Protein AF-A0A7V8NMV6-F1 (afdb_monomer)

pLDDT: mean 93.65, std 4.31, range [66.88, 98.62]

Organism: NCBI:txid2741543

Solvent-accessible surface area (backbone atoms only — not comparable to full-atom values): 14370 Å² total; per-residue (Å²): 106,69,68,56,48,71,74,44,43,92,76,47,91,60,74,45,55,37,59,29,54,36,32,35,38,33,38,27,62,42,39,71,40,52,68,37,41,50,45,46,42,33,73,70,63,62,38,84,51,83,50,73,63,64,54,47,50,56,21,51,56,37,53,53,48,53,52,49,51,28,59,77,69,71,31,56,71,46,72,66,62,87,92,59,61,64,67,71,71,47,42,68,46,51,54,52,31,61,76,68,72,52,66,45,70,51,38,34,38,37,40,84,40,81,41,71,30,69,46,76,39,77,64,95,60,94,55,98,53,86,52,58,58,48,57,42,84,42,75,46,76,46,52,28,40,36,38,34,30,36,41,90,74,54,20,60,34,36,42,35,35,38,49,45,61,43,41,47,30,38,37,43,42,38,32,54,45,23,26,54,42,44,32,57,75,68,71,48,56,69,43,70,58,88,80,45,75,78,45,58,77,47,66,67,58,53,38,52,38,33,70,61,72,42,72,67,60,50,48,55,53,52,52,49,49,43,66,73,71,44,78,85,73,54,74,68,51,57,72,77,35,60,72,55,69,50,76,44,81,76,43,73,39,79,46,80,48,100

Nearest PDB structures (foldseek):
  2k0l-assembly1_A  TM=3.722E-01  e=2.440E+00  Klebsiella pneumoniae

Sequence (258 aa):
MELFTRLFGHLLAFVYHCFDRIVIHGYLTGLSRPEHVVHFFREVGGAPVITKEILSERTHRYQSWVEAFARNHRIPIAWAEKGIRKEDFVLRWQRRMVRKNDYGVYFIFKSMEVGSTFRIAVPKYPTRDPNYRIIAKTRSRFTHYYFYIHDQVLGPIVMRVGSFVPFQATYYLNGHSFIEHQLKAANVDFRKHDNAFLAVGDVAALQAAADKLSPEIIRKQLDYWTFVLGPKFSPKERKQVKLSRTYAISQVEYCFNF

Radius of gyration: 22.26 Å; Cα contacts (8 Å, |Δi|>4): 430; chains: 1; bounding box: 58×43×64 Å

Structure (mmCIF, N/CA/C/O backbone):
data_AF-A0A7V8NMV6-F1
#
_entry.id   AF-A0A7V8NMV6-F1
#
loop_
_atom_site.group_PDB
_atom_site.id
_atom_site.type_symbol
_atom_site.label_atom_id
_atom_site.label_alt_id
_atom_site.label_comp_id
_atom_site.label_asym_id
_atom_site.label_entity_id
_atom_site.label_seq_id
_atom_site.pdbx_PDB_ins_code
_atom_site.Cartn_x
_atom_site.Cartn_y
_atom_site.Cartn_z
_atom_site.occupancy
_atom_site.B_iso_or_equiv
_atom_site.auth_seq_id
_atom_site.auth_comp_id
_atom_site.auth_asym_id
_atom_site.auth_atom_id
_atom_site.pdbx_PDB_model_num
ATOM 1 N N . MET A 1 1 ? 22.747 21.437 -14.780 1.00 66.88 1 MET A N 1
ATOM 2 C CA . MET A 1 1 ? 22.542 20.403 -15.816 1.00 66.88 1 MET A CA 1
ATOM 3 C C . MET A 1 1 ? 23.218 20.770 -17.128 1.00 66.88 1 MET A C 1
ATOM 5 O O . MET A 1 1 ? 24.034 19.981 -17.573 1.00 66.88 1 MET A O 1
ATOM 9 N N . GLU A 1 2 ? 23.004 21.968 -17.683 1.00 77.00 2 GLU A N 1
ATOM 10 C CA . GLU A 1 2 ? 23.634 22.394 -18.952 1.00 77.00 2 GLU A CA 1
ATOM 11 C C . GLU A 1 2 ? 25.157 22.211 -19.004 1.00 77.00 2 GLU A C 1
ATOM 13 O O . GLU A 1 2 ? 25.676 21.696 -19.987 1.00 77.00 2 GLU A O 1
ATOM 18 N N . LEU A 1 3 ? 25.884 22.555 -17.933 1.00 82.44 3 LEU A N 1
ATOM 19 C CA . LEU A 1 3 ? 27.339 22.375 -17.885 1.00 82.44 3 LEU A CA 1
ATOM 20 C C . LEU A 1 3 ? 27.758 20.898 -17.970 1.00 82.44 3 LEU A C 1
ATOM 22 O O . LEU A 1 3 ? 28.723 20.582 -18.656 1.00 82.44 3 LEU A O 1
ATOM 26 N N . PHE A 1 4 ? 27.033 19.997 -17.303 1.00 82.38 4 PHE A N 1
ATOM 27 C CA . PHE A 1 4 ? 27.327 18.564 -17.328 1.00 82.38 4 PHE A CA 1
ATOM 28 C C . PHE A 1 4 ? 27.069 17.985 -18.722 1.00 82.38 4 PHE A C 1
ATOM 30 O O . PHE A 1 4 ? 27.948 17.343 -19.286 1.00 82.38 4 PHE A O 1
ATOM 37 N N . THR A 1 5 ? 25.914 18.293 -19.318 1.00 80.25 5 THR A N 1
ATOM 38 C CA . THR A 1 5 ? 25.586 17.881 -20.690 1.00 80.25 5 THR A CA 1
ATOM 39 C C . THR A 1 5 ? 26.568 18.469 -21.704 1.00 80.25 5 THR A C 1
ATOM 41 O O . THR A 1 5 ? 26.967 17.784 -22.636 1.00 80.25 5 THR A O 1
ATOM 44 N N . ARG A 1 6 ? 27.034 19.707 -21.504 1.00 84.00 6 ARG A N 1
ATOM 45 C CA . ARG A 1 6 ? 28.047 20.327 -22.367 1.00 84.00 6 ARG A CA 1
ATOM 46 C C . ARG A 1 6 ? 29.405 19.628 -22.276 1.00 84.00 6 ARG A C 1
ATOM 48 O O . ARG A 1 6 ? 30.069 19.474 -23.291 1.00 84.00 6 ARG A O 1
ATOM 55 N N . LEU A 1 7 ? 29.828 19.234 -21.075 1.00 87.88 7 LEU A N 1
ATOM 56 C CA . LEU A 1 7 ? 31.141 18.619 -20.850 1.00 87.88 7 LEU A CA 1
ATOM 57 C C . LEU A 1 7 ? 31.163 17.124 -21.194 1.00 87.88 7 LEU A C 1
ATOM 59 O O . LEU A 1 7 ? 32.140 16.640 -21.758 1.00 87.88 7 LEU A O 1
ATOM 63 N N . PHE A 1 8 ? 30.088 16.402 -20.884 1.00 86.50 8 PHE A N 1
ATOM 64 C CA . PHE A 1 8 ? 30.037 14.939 -20.953 1.00 86.50 8 PHE A CA 1
ATOM 65 C C . PHE A 1 8 ? 28.993 14.405 -21.934 1.00 86.50 8 PHE A C 1
ATOM 67 O O . PHE A 1 8 ? 28.837 13.196 -22.033 1.00 86.50 8 PHE A O 1
ATOM 74 N N . GLY A 1 9 ? 28.300 15.263 -22.691 1.00 83.50 9 GLY A N 1
ATOM 75 C CA . GLY A 1 9 ? 27.222 14.858 -23.602 1.00 83.50 9 GLY A CA 1
ATOM 76 C C . GLY A 1 9 ? 27.632 13.808 -24.633 1.00 83.50 9 GLY A C 1
ATOM 77 O O . GLY A 1 9 ? 26.840 12.937 -24.963 1.00 83.50 9 GLY A O 1
ATOM 78 N N . HIS A 1 10 ? 28.891 13.833 -25.073 1.00 85.00 10 HIS A N 1
ATOM 79 C CA . HIS A 1 10 ? 29.454 12.837 -25.988 1.00 85.00 10 HIS A CA 1
ATOM 80 C C . HIS A 1 10 ? 29.621 11.435 -25.364 1.00 85.00 10 HIS A C 1
ATOM 82 O O . HIS A 1 10 ? 29.831 10.474 -26.097 1.00 85.00 10 HIS A O 1
ATOM 88 N N . LEU A 1 11 ? 29.549 11.315 -24.033 1.00 86.44 11 LEU A N 1
ATOM 89 C CA . LEU A 1 11 ? 29.607 10.047 -23.294 1.00 86.44 11 LEU A CA 1
ATOM 90 C C . LEU A 1 11 ? 28.216 9.519 -22.912 1.00 86.44 11 LEU A C 1
ATOM 92 O O . LEU A 1 11 ? 28.116 8.399 -22.414 1.00 86.44 11 LEU A O 1
ATOM 96 N N . LEU A 1 12 ? 27.156 10.312 -23.108 1.00 85.00 12 LEU A N 1
ATOM 97 C CA . LEU A 1 12 ? 25.791 9.928 -22.752 1.00 85.00 12 LEU A CA 1
ATOM 98 C C . LEU A 1 12 ? 25.179 9.108 -23.885 1.00 85.00 12 LEU A C 1
ATOM 100 O O . LEU A 1 12 ? 25.100 9.571 -25.022 1.00 85.00 12 LEU A O 1
ATOM 104 N N . ALA A 1 13 ? 24.723 7.897 -23.573 1.00 86.19 13 ALA A N 1
ATOM 105 C CA . ALA A 1 13 ? 24.083 7.037 -24.566 1.00 86.19 13 ALA A CA 1
ATOM 106 C C . ALA A 1 13 ? 22.659 7.514 -24.894 1.00 86.19 13 ALA A C 1
ATOM 108 O O . ALA A 1 13 ? 22.249 7.503 -26.052 1.00 86.19 13 ALA A O 1
ATOM 109 N N . PHE A 1 14 ? 21.898 7.911 -23.872 1.00 90.62 14 PHE A N 1
ATOM 110 C CA . PHE A 1 14 ? 20.539 8.438 -23.977 1.00 90.62 14 PHE A CA 1
ATOM 111 C C . PHE A 1 14 ? 20.113 9.046 -22.639 1.00 90.62 14 PHE A C 1
ATOM 113 O O . PHE A 1 14 ? 20.733 8.804 -21.609 1.00 90.62 14 PHE A O 1
ATOM 120 N N . VAL A 1 15 ? 19.028 9.816 -22.653 1.00 90.56 15 VAL A N 1
ATOM 121 C CA . VAL A 1 15 ? 18.474 10.482 -21.471 1.00 90.56 15 VAL A CA 1
ATOM 122 C C . VAL A 1 15 ? 17.007 10.098 -21.328 1.00 90.56 15 VAL A C 1
ATOM 124 O O . VAL A 1 15 ? 16.298 10.002 -22.328 1.00 90.56 15 VAL A O 1
ATOM 127 N N . TYR A 1 16 ? 16.548 9.886 -20.097 1.00 93.88 16 TYR A N 1
ATOM 128 C CA . TYR A 1 16 ? 15.133 9.667 -19.787 1.00 93.88 16 TYR A CA 1
ATOM 129 C C . TYR A 1 16 ? 14.803 10.153 -18.378 1.00 93.88 16 TYR A C 1
ATOM 131 O O . TYR A 1 16 ? 15.677 10.276 -17.517 1.00 93.88 16 TYR A O 1
ATOM 139 N N . HIS A 1 17 ? 13.528 10.408 -18.111 1.00 94.25 17 HIS A N 1
ATOM 140 C CA . HIS A 1 17 ? 13.078 10.854 -16.799 1.00 94.25 17 HIS A CA 1
ATOM 141 C C . HIS A 1 17 ? 11.782 10.181 -16.363 1.00 94.25 17 HIS A C 1
ATOM 143 O O . HIS A 1 17 ? 10.927 9.846 -17.182 1.00 94.25 17 HIS A O 1
ATOM 149 N N . CYS A 1 18 ? 11.616 10.000 -15.055 1.00 95.25 18 CYS A N 1
ATOM 150 C CA . CYS A 1 18 ? 10.436 9.348 -14.499 1.00 95.25 18 CYS A CA 1
ATOM 151 C C . CYS A 1 18 ? 10.204 9.696 -13.028 1.00 95.25 18 CYS A C 1
ATOM 153 O O . CYS A 1 18 ? 11.127 10.059 -12.299 1.00 95.25 18 CYS A O 1
ATOM 155 N N . PHE A 1 19 ? 8.977 9.485 -12.555 1.00 94.88 19 PHE A N 1
ATOM 156 C CA . PHE A 1 19 ? 8.696 9.415 -11.122 1.00 94.88 19 PHE A CA 1
ATOM 157 C C . PHE A 1 19 ? 9.135 8.057 -10.576 1.00 94.88 19 PHE A C 1
ATOM 159 O O . PHE A 1 19 ? 8.541 7.050 -10.943 1.00 94.88 19 PHE A O 1
ATOM 166 N N . ASP A 1 20 ? 10.153 8.013 -9.713 1.00 93.31 20 ASP A N 1
ATOM 167 C CA . ASP A 1 20 ? 10.725 6.756 -9.222 1.00 93.31 20 ASP A CA 1
ATOM 168 C C . ASP A 1 20 ? 10.109 6.305 -7.895 1.00 93.31 20 ASP A C 1
ATOM 170 O O . ASP A 1 20 ? 9.213 5.463 -7.884 1.00 93.31 20 ASP A O 1
ATOM 174 N N . ARG A 1 21 ? 10.559 6.849 -6.761 1.00 94.56 21 ARG A N 1
ATOM 175 C CA . ARG A 1 21 ? 10.036 6.456 -5.447 1.00 94.56 21 ARG A CA 1
ATOM 176 C C . ARG A 1 21 ? 8.752 7.210 -5.151 1.00 94.56 21 ARG A C 1
ATOM 178 O O . ARG A 1 21 ? 8.785 8.398 -4.836 1.00 94.56 21 ARG A O 1
ATOM 185 N N . ILE A 1 22 ? 7.624 6.509 -5.215 1.00 97.50 22 ILE A N 1
ATOM 186 C CA . ILE A 1 22 ? 6.308 7.079 -4.918 1.00 97.50 22 ILE A CA 1
ATOM 187 C C . ILE A 1 22 ? 5.747 6.394 -3.674 1.00 97.50 22 ILE A C 1
ATOM 189 O O . ILE A 1 22 ? 5.531 5.180 -3.653 1.00 97.50 22 ILE A O 1
ATOM 193 N N . VAL A 1 23 ? 5.481 7.185 -2.634 1.00 98.25 23 VAL A N 1
ATOM 194 C CA . VAL A 1 23 ? 4.849 6.727 -1.393 1.00 98.25 23 VAL A CA 1
ATOM 195 C C . VAL A 1 23 ? 3.476 7.365 -1.271 1.00 98.25 23 VAL A C 1
ATOM 197 O O . VAL A 1 23 ? 3.344 8.588 -1.212 1.00 98.25 23 VAL A O 1
ATOM 200 N N . ILE A 1 24 ? 2.441 6.533 -1.195 1.00 98.38 24 ILE A N 1
ATOM 201 C CA . IL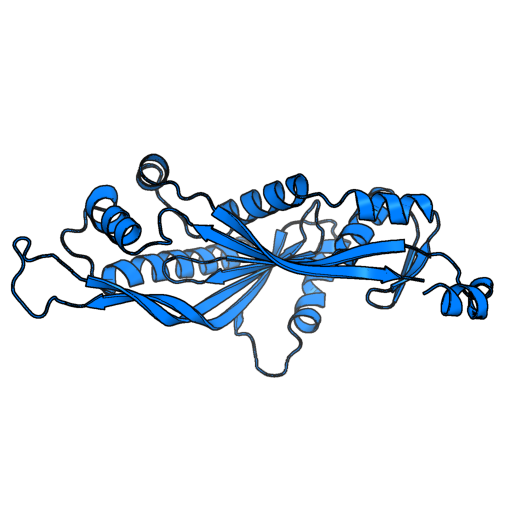E A 1 24 ? 1.045 6.975 -1.135 1.00 98.38 24 ILE A CA 1
ATOM 202 C C . ILE A 1 24 ? 0.416 6.464 0.153 1.00 98.38 24 ILE A C 1
ATOM 204 O O . ILE A 1 24 ? 0.519 5.285 0.479 1.00 98.38 24 ILE A O 1
ATOM 208 N N . HIS A 1 25 ? -0.280 7.324 0.886 1.00 97.75 25 HIS A N 1
ATOM 209 C CA . HIS A 1 25 ? -1.122 6.919 2.005 1.00 97.75 25 HIS A CA 1
ATOM 210 C C . HIS A 1 25 ? -2.564 6.724 1.559 1.00 97.75 25 HIS A C 1
ATOM 212 O O . HIS A 1 25 ? -3.106 7.537 0.818 1.00 97.75 25 HIS A O 1
ATOM 218 N N . GLY A 1 26 ? -3.201 5.664 2.052 1.00 96.88 26 GLY A N 1
ATOM 219 C CA . GLY A 1 26 ? -4.620 5.394 1.861 1.00 96.88 26 GLY A CA 1
ATOM 220 C C . GLY A 1 26 ? -5.367 5.415 3.190 1.00 96.88 26 GLY A C 1
ATOM 221 O O . GLY A 1 26 ? -5.091 4.602 4.079 1.00 96.88 26 GLY A O 1
ATOM 222 N N . TYR A 1 27 ? -6.366 6.284 3.311 1.00 95.25 27 TYR A N 1
ATOM 223 C CA . TYR A 1 27 ? -7.159 6.470 4.528 1.00 95.25 27 TYR A CA 1
ATOM 224 C C . TYR A 1 27 ? -8.602 6.018 4.323 1.00 95.25 27 TYR A C 1
ATOM 226 O O . TYR A 1 27 ? -9.259 6.466 3.387 1.00 95.25 27 TYR A O 1
ATOM 234 N N . LEU A 1 28 ? -9.122 5.173 5.219 1.00 94.12 28 LEU A N 1
ATOM 235 C CA . LEU A 1 28 ? -10.553 4.863 5.268 1.00 94.12 28 LEU A CA 1
ATOM 236 C C . LEU A 1 28 ? -11.288 6.059 5.874 1.00 94.12 28 LEU A C 1
ATOM 238 O O . LEU A 1 28 ? -11.282 6.246 7.093 1.00 94.12 28 LEU A O 1
ATOM 242 N N . THR A 1 29 ? -11.899 6.899 5.039 1.00 86.75 29 THR A N 1
ATOM 243 C CA . THR A 1 29 ? -12.517 8.163 5.481 1.00 86.75 29 THR A CA 1
ATOM 244 C C . THR A 1 29 ? -13.578 7.948 6.556 1.00 86.75 29 THR A C 1
ATOM 246 O O . THR A 1 29 ? -13.607 8.674 7.553 1.00 86.75 29 THR A O 1
ATOM 249 N N . GLY A 1 30 ? -14.379 6.889 6.410 1.00 90.06 30 GLY A N 1
ATOM 250 C CA . GLY A 1 30 ? -15.404 6.490 7.372 1.00 90.06 30 GLY A CA 1
ATOM 251 C C . GLY A 1 30 ? -14.878 5.975 8.715 1.00 90.06 30 GLY A C 1
ATOM 252 O O . GLY A 1 30 ? -15.677 5.694 9.591 1.00 90.06 30 GLY A O 1
ATOM 253 N N . LEU A 1 31 ? -13.560 5.854 8.902 1.00 92.81 31 LEU A N 1
ATOM 254 C CA . LEU A 1 31 ? -12.935 5.447 10.170 1.00 92.81 31 LEU A CA 1
ATOM 255 C C . LEU A 1 31 ? -11.819 6.403 10.621 1.00 92.81 31 LEU A C 1
ATOM 257 O O . LEU A 1 31 ? -11.171 6.172 11.634 1.00 92.81 31 LEU A O 1
ATOM 261 N N . SER A 1 32 ? -11.559 7.480 9.877 1.00 89.75 32 SER A N 1
ATOM 262 C CA . SER A 1 32 ? -10.385 8.340 10.099 1.00 89.75 32 SER A CA 1
ATOM 263 C C . SER A 1 32 ? -10.562 9.387 11.204 1.00 89.75 32 SER A C 1
ATOM 265 O O . SER A 1 32 ? -9.578 10.016 11.611 1.00 89.75 32 SER A O 1
ATOM 267 N N . ARG A 1 33 ? -11.792 9.611 11.677 1.00 92.12 33 ARG A N 1
ATOM 268 C CA . ARG A 1 33 ? -12.134 10.596 12.714 1.00 92.12 33 ARG A CA 1
ATOM 269 C C . ARG A 1 33 ? -12.793 9.908 13.914 1.00 92.12 33 ARG A C 1
ATOM 271 O O . ARG A 1 33 ? -13.527 8.945 13.685 1.00 92.12 33 ARG A O 1
ATOM 278 N N . PRO A 1 34 ? -12.556 10.372 15.155 1.00 93.81 34 PRO A N 1
ATOM 279 C CA . PRO A 1 34 ? -13.162 9.775 16.344 1.00 93.81 34 PRO A CA 1
ATOM 280 C C . PRO A 1 34 ? -14.683 9.640 16.252 1.00 93.81 34 PRO A C 1
ATOM 282 O O . PRO A 1 34 ? -15.220 8.588 16.573 1.00 93.81 34 PRO A O 1
ATOM 285 N N . GLU A 1 35 ? -15.370 10.655 15.734 1.00 92.62 35 GLU A N 1
ATOM 286 C CA . GLU A 1 35 ? -16.830 10.692 15.613 1.00 92.62 35 GLU A CA 1
ATOM 287 C C . GLU A 1 35 ? -17.328 9.627 14.630 1.00 92.62 35 GLU A C 1
ATOM 289 O O . GLU A 1 35 ? -18.313 8.940 14.888 1.00 92.62 35 GLU A O 1
ATOM 294 N N . HIS A 1 36 ? -16.599 9.422 13.528 1.00 93.38 36 HIS A N 1
ATOM 295 C CA . HIS A 1 36 ? -16.914 8.362 12.571 1.00 93.38 36 HIS A CA 1
ATOM 296 C C . HIS A 1 36 ? -16.693 6.969 13.169 1.00 93.38 36 HIS A C 1
ATOM 298 O O . HIS A 1 36 ? -17.464 6.055 12.894 1.00 93.38 36 HIS A O 1
ATOM 304 N N . VAL A 1 37 ? -15.669 6.803 14.011 1.00 93.50 37 VAL A N 1
ATOM 305 C CA . VAL A 1 37 ? -15.457 5.556 14.759 1.00 93.50 37 VAL A CA 1
ATOM 306 C C . VAL A 1 37 ? -16.612 5.322 15.730 1.00 93.50 37 VAL A C 1
ATOM 308 O O . VAL A 1 37 ? -17.117 4.202 15.791 1.00 93.50 37 VAL A O 1
ATOM 311 N N . VAL A 1 38 ? -17.076 6.366 16.430 1.00 93.56 38 VAL A N 1
ATOM 312 C CA . VAL A 1 38 ? -18.258 6.268 17.299 1.00 93.56 38 VAL A CA 1
ATOM 313 C C . VAL A 1 38 ? -19.470 5.779 16.513 1.00 93.56 38 VAL A C 1
ATOM 315 O O . VAL A 1 38 ? -20.069 4.766 16.874 1.00 93.56 38 VAL A O 1
ATOM 318 N N . HIS A 1 39 ? -19.777 6.449 15.404 1.00 93.44 39 HIS A N 1
ATOM 319 C CA . HIS A 1 39 ? -20.892 6.097 14.533 1.00 93.44 39 HIS A CA 1
ATOM 320 C C . HIS A 1 39 ? -20.779 4.665 13.980 1.00 93.44 39 HIS A C 1
ATOM 322 O O . HIS A 1 39 ? -21.733 3.893 14.046 1.00 93.44 39 HIS A O 1
ATOM 328 N N . PHE A 1 40 ? -19.600 4.268 13.492 1.00 94.44 40 PHE A N 1
ATOM 329 C CA . PHE A 1 40 ? -19.385 2.941 12.915 1.00 94.44 40 PHE A CA 1
ATOM 330 C C . PHE A 1 40 ? -19.618 1.813 13.929 1.00 94.44 40 PHE A C 1
ATOM 332 O O . PHE A 1 40 ? -20.248 0.810 13.604 1.00 94.44 40 PHE A O 1
ATOM 339 N N . PHE A 1 41 ? -19.122 1.942 15.159 1.00 93.88 41 PHE A N 1
ATOM 340 C CA . PHE A 1 41 ? -19.278 0.867 16.139 1.00 93.88 41 PHE A CA 1
ATOM 341 C C . PHE A 1 41 ? -20.648 0.875 16.824 1.00 93.88 41 PHE A C 1
ATOM 343 O O . PHE A 1 41 ? -21.205 -0.205 17.020 1.00 93.88 41 PHE A O 1
ATOM 350 N N . ARG A 1 42 ? -21.210 2.048 17.148 1.00 92.56 42 ARG A N 1
ATOM 351 C CA . ARG A 1 42 ? -22.510 2.134 17.831 1.00 92.56 42 ARG A CA 1
ATOM 352 C C . ARG A 1 42 ? -23.687 1.976 16.880 1.00 92.56 42 ARG A C 1
ATOM 354 O O . ARG A 1 42 ? -24.441 1.022 17.015 1.00 92.56 42 ARG A O 1
ATOM 361 N N . GLU A 1 43 ? -23.804 2.850 15.886 1.00 91.62 43 GLU A N 1
ATOM 362 C CA . GLU A 1 43 ? -24.987 2.904 15.013 1.00 91.62 43 GLU A CA 1
ATOM 363 C C . GLU A 1 43 ? -24.984 1.769 13.983 1.00 91.62 43 GLU A C 1
ATOM 365 O O . GLU A 1 43 ? -25.981 1.080 13.770 1.00 91.62 43 GLU A O 1
ATOM 370 N N . VAL A 1 44 ? -23.833 1.525 13.355 1.00 91.56 44 VAL A N 1
ATOM 371 C CA . VAL A 1 44 ? -23.727 0.527 12.278 1.00 91.56 44 VAL A CA 1
ATOM 372 C C . VAL A 1 44 ? -23.480 -0.870 12.846 1.00 91.56 44 VAL A C 1
ATOM 374 O O . VAL A 1 44 ? -24.132 -1.843 12.442 1.00 91.56 44 VAL A O 1
ATOM 377 N N . GLY A 1 45 ? -22.552 -0.963 13.801 1.00 89.69 45 GLY A N 1
ATOM 378 C CA . GLY A 1 45 ? -22.179 -2.193 14.496 1.00 89.69 45 GLY A CA 1
ATOM 379 C C . GLY A 1 45 ? -23.157 -2.638 15.586 1.00 89.69 45 GLY A C 1
ATOM 380 O O . GLY A 1 45 ? -23.154 -3.817 15.926 1.00 89.69 45 GLY A O 1
ATOM 381 N N . GLY A 1 46 ? -24.004 -1.740 16.102 1.00 90.81 46 GLY A N 1
ATOM 382 C CA . GLY A 1 46 ? -24.969 -2.040 17.165 1.00 90.81 46 GLY A CA 1
ATOM 383 C C . GLY A 1 46 ? -24.357 -2.156 18.564 1.00 90.81 46 GLY A C 1
ATOM 384 O O . GLY A 1 46 ? -25.013 -2.660 19.472 1.00 90.81 46 GLY A O 1
ATOM 385 N N . ALA A 1 47 ? -23.102 -1.738 18.762 1.00 91.50 47 ALA A N 1
ATOM 386 C CA . ALA A 1 47 ? -22.466 -1.829 20.069 1.00 91.50 47 ALA A CA 1
ATOM 387 C C . ALA A 1 47 ? -23.024 -0.754 21.023 1.00 91.50 47 ALA A C 1
ATOM 389 O O . ALA A 1 47 ? -22.929 0.438 20.718 1.00 91.50 47 ALA A O 1
ATOM 390 N N . PRO A 1 48 ? -23.534 -1.120 22.214 1.00 89.69 48 PRO A N 1
ATOM 391 C CA . PRO A 1 48 ? -24.086 -0.139 23.147 1.00 89.69 48 PRO A CA 1
ATOM 392 C C . PRO A 1 48 ? -23.012 0.821 23.676 1.00 89.69 48 PRO A C 1
ATOM 394 O O . PRO A 1 48 ? -23.282 2.009 23.857 1.00 89.69 48 PRO A O 1
ATOM 397 N N . VAL A 1 49 ? -21.786 0.321 23.863 1.00 93.06 49 VAL A N 1
ATOM 398 C CA . VAL A 1 49 ? -20.608 1.050 24.345 1.00 93.06 49 VAL A CA 1
ATOM 399 C C . VAL A 1 49 ? -19.385 0.655 23.523 1.00 93.06 49 VAL A C 1
ATOM 401 O O . VAL A 1 49 ? -19.235 -0.503 23.142 1.00 93.06 49 VAL A O 1
ATOM 404 N N . ILE A 1 50 ? -18.489 1.606 23.262 1.00 93.31 50 ILE A N 1
ATOM 405 C CA . ILE A 1 50 ? -17.224 1.322 22.579 1.00 93.31 50 ILE A CA 1
ATOM 406 C C . ILE A 1 50 ? -16.166 0.983 23.613 1.00 93.31 50 ILE A C 1
ATOM 408 O O . ILE A 1 50 ? -15.815 1.808 24.456 1.00 93.31 50 ILE A O 1
ATOM 412 N N . THR A 1 51 ? -15.636 -0.228 23.519 1.00 92.00 51 THR A N 1
ATOM 413 C CA . THR A 1 51 ? -14.590 -0.725 24.407 1.00 92.00 51 THR A CA 1
ATOM 414 C C . THR A 1 51 ? -13.346 -1.122 23.619 1.00 92.00 51 THR A C 1
ATOM 416 O O . THR A 1 51 ? -13.349 -1.196 22.384 1.00 92.00 51 THR A O 1
ATOM 419 N N . LYS A 1 52 ? -12.245 -1.360 24.336 1.00 89.06 52 LYS A N 1
ATOM 420 C CA . LYS A 1 52 ? -10.992 -1.808 23.724 1.00 89.06 52 LYS A CA 1
ATOM 421 C C . LYS A 1 52 ? -11.163 -3.181 23.070 1.00 89.06 52 LYS A C 1
ATOM 423 O O . LYS A 1 52 ? -10.540 -3.443 22.043 1.00 89.06 52 LYS A O 1
ATOM 428 N N . GLU A 1 53 ? -12.023 -4.021 23.630 1.00 90.69 53 GLU A N 1
ATOM 429 C CA . GLU A 1 53 ? -12.308 -5.380 23.174 1.00 90.69 53 GLU A CA 1
ATOM 430 C C . GLU A 1 53 ? -12.959 -5.349 21.790 1.00 90.69 53 GLU A C 1
ATOM 432 O O . GLU A 1 53 ? -12.505 -6.055 20.898 1.00 90.69 53 GLU A O 1
ATOM 437 N N . ILE A 1 54 ? -13.918 -4.444 21.561 1.00 90.69 54 ILE A N 1
ATOM 438 C CA . ILE A 1 54 ? -14.578 -4.274 20.255 1.00 90.69 54 ILE A CA 1
ATOM 439 C C . ILE A 1 54 ? -13.588 -3.821 19.170 1.00 90.69 54 ILE A C 1
ATOM 441 O O . ILE A 1 54 ? -13.617 -4.315 18.038 1.00 90.69 54 ILE A O 1
ATOM 445 N N . LEU A 1 55 ? -12.676 -2.896 19.494 1.00 90.69 55 LEU A N 1
ATOM 446 C CA . LEU A 1 55 ? -11.625 -2.497 18.548 1.00 90.69 55 LEU A CA 1
ATOM 447 C C . LEU A 1 55 ? -10.654 -3.657 18.278 1.00 90.69 55 LEU A C 1
ATOM 449 O O . LEU A 1 55 ? -10.279 -3.898 17.129 1.00 90.69 55 LEU A O 1
ATOM 453 N N . SER A 1 56 ? -10.286 -4.393 19.329 1.00 91.06 56 SER A N 1
ATOM 454 C CA . SER A 1 56 ? -9.388 -5.552 19.248 1.00 91.06 56 SER A CA 1
ATOM 455 C C . SER A 1 56 ? -10.001 -6.700 18.449 1.00 91.06 56 SER A C 1
ATOM 457 O O . SER A 1 56 ? -9.290 -7.361 17.699 1.00 91.06 56 SER A O 1
ATOM 459 N N . GLU A 1 57 ? -11.319 -6.898 18.515 1.00 93.38 57 GLU A N 1
ATOM 460 C CA . GLU A 1 57 ? -12.026 -7.897 17.711 1.00 93.38 57 GLU A CA 1
ATOM 461 C C . GLU A 1 57 ? -11.821 -7.638 16.213 1.00 93.38 57 GLU A C 1
ATOM 463 O O . GLU A 1 57 ? -11.491 -8.553 15.457 1.00 93.38 57 GLU A O 1
ATOM 468 N N . ARG A 1 58 ? -11.928 -6.377 15.767 1.00 93.06 58 ARG A N 1
ATOM 469 C CA . ARG A 1 58 ? -11.661 -6.017 14.363 1.00 93.06 58 ARG A CA 1
ATOM 470 C C . ARG A 1 58 ? -10.222 -6.309 13.963 1.00 93.06 58 ARG A C 1
ATOM 472 O O . ARG A 1 58 ? -9.985 -6.765 12.844 1.00 93.06 58 ARG A O 1
ATOM 479 N N . THR A 1 59 ?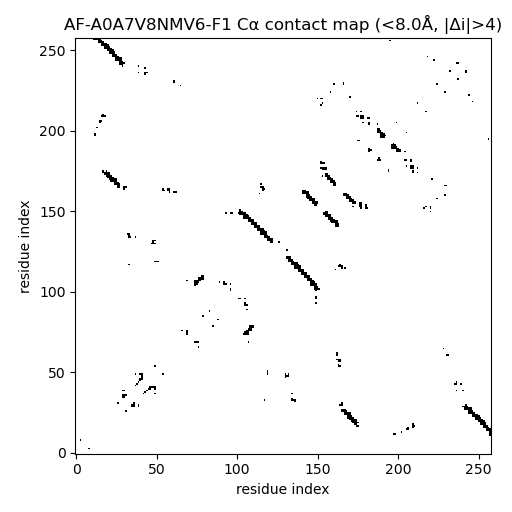 -9.278 -6.080 14.870 1.00 93.50 59 THR A N 1
ATOM 480 C CA . THR A 1 59 ? -7.877 -6.442 14.660 1.00 93.50 59 THR A CA 1
ATOM 481 C C . THR A 1 59 ? -7.699 -7.940 14.515 1.00 93.50 59 THR A C 1
ATOM 483 O O . THR A 1 59 ? -7.132 -8.367 13.513 1.00 93.50 59 THR A O 1
ATOM 486 N N . HIS A 1 60 ? -8.224 -8.740 15.442 1.00 95.75 60 HIS A N 1
ATOM 487 C CA . HIS A 1 60 ? -8.119 -10.195 15.376 1.00 95.75 60 HIS A CA 1
ATOM 488 C C . HIS A 1 60 ? -8.747 -10.741 14.095 1.00 95.75 60 HIS A C 1
ATOM 490 O O . HIS A 1 60 ? -8.105 -11.506 13.385 1.00 95.75 60 HIS A O 1
ATOM 496 N N . ARG A 1 61 ? -9.941 -10.268 13.714 1.00 96.50 61 ARG A N 1
ATOM 497 C CA . ARG A 1 61 ? -10.601 -10.686 12.466 1.00 96.50 61 ARG A CA 1
ATOM 498 C C . ARG A 1 61 ? -9.744 -10.410 11.237 1.00 96.50 61 ARG A C 1
ATOM 500 O O . ARG A 1 61 ? -9.656 -11.262 10.357 1.00 96.50 61 ARG A O 1
ATOM 507 N N . TYR A 1 62 ? -9.101 -9.245 11.169 1.00 97.44 62 TYR A N 1
ATOM 508 C CA . TYR A 1 62 ? -8.215 -8.940 10.052 1.00 97.44 62 TYR A CA 1
ATOM 509 C C . TYR A 1 62 ? -6.923 -9.766 10.091 1.00 97.44 62 TYR A C 1
ATOM 511 O O . TYR A 1 62 ? -6.534 -10.309 9.064 1.00 97.44 62 TYR A O 1
ATOM 519 N N . GLN A 1 63 ? -6.292 -9.928 11.256 1.00 97.31 63 GLN A N 1
ATOM 520 C CA . GLN A 1 63 ? -5.089 -10.756 11.403 1.00 97.31 63 GLN A CA 1
ATOM 521 C C . GLN A 1 63 ? -5.357 -12.216 11.006 1.00 97.31 63 GLN A C 1
ATOM 523 O O . GLN A 1 63 ? -4.634 -12.762 10.173 1.00 97.31 63 GLN A O 1
ATOM 528 N N . SER A 1 64 ? -6.444 -12.813 11.505 1.00 97.81 64 SER A N 1
ATOM 529 C CA . SER A 1 64 ? -6.875 -14.163 11.126 1.00 97.81 64 SER A CA 1
ATOM 530 C C . SER A 1 64 ? -7.188 -14.267 9.634 1.00 97.81 64 SER A C 1
ATOM 532 O O . SER A 1 64 ? -6.845 -15.266 9.006 1.00 97.81 64 SER A O 1
ATOM 534 N N . TRP A 1 65 ? -7.799 -13.233 9.043 1.00 98.19 65 TRP A N 1
ATOM 535 C CA . TRP A 1 65 ? -8.037 -13.190 7.602 1.00 98.19 65 TRP A CA 1
ATOM 536 C C . TRP A 1 65 ? -6.726 -13.180 6.806 1.00 98.19 65 TRP A C 1
ATOM 538 O O . TRP A 1 65 ? -6.609 -13.941 5.849 1.00 98.19 65 TRP A O 1
ATOM 548 N N . VAL A 1 66 ? -5.725 -12.386 7.208 1.00 98.38 66 VAL A N 1
ATOM 549 C CA . VAL A 1 66 ? -4.414 -12.353 6.535 1.00 98.38 66 VAL A CA 1
ATOM 550 C C . VAL A 1 66 ? -3.712 -13.707 6.629 1.00 98.38 66 VAL A C 1
ATOM 552 O O . VAL A 1 66 ? -3.155 -14.178 5.639 1.00 98.38 66 VAL A O 1
ATOM 555 N N . GLU A 1 67 ? -3.755 -14.361 7.789 1.00 98.12 67 GLU A N 1
ATOM 556 C CA . GLU A 1 67 ? -3.160 -15.690 7.961 1.00 98.12 67 GLU A CA 1
ATOM 557 C C . GLU A 1 67 ? -3.874 -16.760 7.130 1.00 98.12 67 GLU A C 1
ATOM 559 O O . GLU A 1 67 ? -3.217 -17.593 6.503 1.00 98.12 67 GLU A O 1
ATOM 564 N N . ALA A 1 68 ? -5.208 -16.719 7.071 1.00 98.25 68 ALA A N 1
ATOM 565 C CA . ALA A 1 68 ? -5.991 -17.605 6.216 1.00 98.25 68 ALA A CA 1
ATOM 566 C C . ALA A 1 68 ? -5.706 -17.351 4.727 1.00 98.25 68 ALA A C 1
ATOM 568 O O . ALA A 1 68 ? -5.496 -18.301 3.979 1.00 98.25 68 ALA A O 1
ATOM 569 N N . PHE A 1 69 ? -5.631 -16.084 4.306 1.00 98.38 69 PHE A N 1
ATOM 570 C CA . PHE A 1 69 ? -5.249 -15.697 2.948 1.00 98.38 69 PHE A CA 1
ATOM 571 C C . PHE A 1 69 ? -3.864 -16.253 2.592 1.00 98.38 69 PHE A C 1
ATOM 573 O O . PHE A 1 69 ? -3.717 -16.955 1.593 1.00 98.38 69 PHE A O 1
ATOM 580 N N . ALA A 1 70 ? -2.862 -16.031 3.445 1.00 98.31 70 ALA A N 1
ATOM 581 C CA . ALA A 1 70 ? -1.514 -16.539 3.220 1.00 98.31 70 ALA A CA 1
ATOM 582 C C . ALA A 1 70 ? -1.495 -18.070 3.085 1.00 98.31 70 ALA A C 1
ATOM 584 O O . ALA A 1 70 ? -0.909 -18.605 2.146 1.00 98.31 70 ALA A O 1
ATOM 585 N N . ARG A 1 71 ? -2.199 -18.781 3.974 1.00 98.25 71 ARG A N 1
ATOM 586 C CA . ARG A 1 71 ? -2.296 -20.246 3.954 1.00 98.25 71 ARG A CA 1
ATOM 587 C C . ARG A 1 71 ? -2.965 -20.767 2.681 1.00 98.25 71 ARG A C 1
ATOM 589 O O . ARG A 1 71 ? -2.408 -21.642 2.022 1.00 98.25 71 ARG A O 1
ATOM 596 N N . ASN A 1 72 ? -4.118 -20.208 2.316 1.00 98.00 72 ASN A N 1
ATOM 597 C CA . ASN A 1 72 ? -4.908 -20.643 1.161 1.00 98.00 72 ASN A CA 1
ATOM 598 C C . ASN A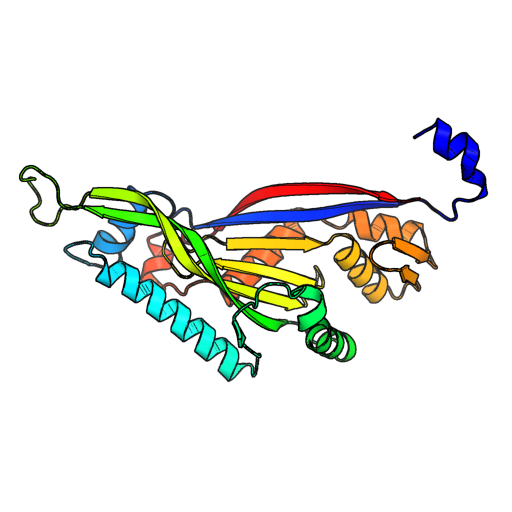 1 72 ? -4.159 -20.433 -0.161 1.00 98.00 72 ASN A C 1
ATOM 600 O O . ASN A 1 72 ? -4.250 -21.261 -1.062 1.00 98.00 72 ASN A O 1
ATOM 604 N N . HIS A 1 73 ? -3.374 -19.359 -0.253 1.00 96.69 73 HIS A N 1
ATOM 605 C CA . HIS A 1 73 ? -2.571 -19.040 -1.432 1.00 96.69 73 HIS A CA 1
ATOM 606 C C . HIS A 1 73 ? -1.128 -19.572 -1.356 1.00 96.69 73 HIS A C 1
ATOM 608 O O . HIS A 1 73 ? -0.338 -19.322 -2.263 1.00 96.69 73 HIS A O 1
ATOM 614 N N . ARG A 1 74 ? -0.770 -20.318 -0.296 1.00 97.00 74 ARG A N 1
ATOM 615 C CA . ARG A 1 74 ? 0.588 -20.847 -0.044 1.00 97.00 74 ARG A CA 1
ATOM 616 C C . ARG A 1 74 ? 1.669 -19.755 -0.073 1.00 97.00 74 ARG A C 1
ATOM 618 O O . ARG A 1 74 ? 2.786 -19.975 -0.545 1.00 97.00 74 ARG A O 1
ATOM 625 N N . ILE A 1 75 ? 1.327 -18.575 0.436 1.00 97.88 75 ILE A N 1
ATOM 626 C CA . ILE A 1 75 ? 2.210 -17.415 0.512 1.00 97.88 75 ILE A CA 1
ATOM 627 C C . ILE A 1 75 ? 2.992 -17.482 1.830 1.00 97.88 75 ILE A C 1
ATOM 629 O O . ILE A 1 75 ? 2.385 -17.594 2.899 1.00 97.88 75 ILE A O 1
ATOM 633 N N . PRO A 1 76 ? 4.329 -17.383 1.798 1.00 97.69 76 PRO A N 1
ATOM 634 C CA . PRO A 1 76 ? 5.132 -17.297 3.011 1.00 97.69 76 PRO A CA 1
ATOM 635 C C . PRO A 1 76 ? 4.835 -16.008 3.790 1.00 97.69 76 PRO A C 1
ATOM 637 O O . PRO A 1 76 ? 4.769 -14.911 3.225 1.00 97.69 76 PRO A O 1
ATOM 640 N N . ILE A 1 77 ? 4.714 -16.151 5.109 1.00 97.75 77 ILE A N 1
ATOM 641 C CA . ILE A 1 77 ? 4.567 -15.042 6.048 1.00 97.75 77 ILE A CA 1
ATOM 642 C C . ILE A 1 77 ? 5.656 -15.115 7.117 1.00 97.75 77 ILE A C 1
ATOM 644 O O . ILE A 1 77 ? 5.843 -16.156 7.742 1.00 97.75 77 ILE A O 1
ATOM 648 N N . ALA A 1 78 ? 6.370 -14.014 7.346 1.00 96.44 78 ALA A N 1
ATOM 649 C CA . ALA A 1 78 ? 7.447 -13.954 8.337 1.00 96.44 78 ALA A CA 1
ATOM 650 C C . ALA A 1 78 ? 7.432 -12.635 9.109 1.00 96.44 78 ALA A C 1
ATOM 652 O O . ALA A 1 78 ? 6.892 -11.636 8.638 1.00 96.44 78 ALA A O 1
ATOM 653 N N . TRP A 1 79 ? 8.033 -12.613 10.296 1.00 96.12 79 TRP A N 1
ATOM 654 C CA . TRP A 1 79 ? 8.341 -11.355 10.974 1.00 96.12 79 TRP A CA 1
ATOM 655 C C . TRP A 1 79 ? 9.543 -10.686 10.308 1.00 96.12 79 TRP A C 1
ATOM 657 O O . TRP A 1 79 ? 10.490 -11.353 9.907 1.00 96.12 79 TRP A O 1
ATOM 667 N N . ALA A 1 80 ? 9.489 -9.366 10.158 1.00 90.69 80 ALA A N 1
ATOM 668 C CA . ALA A 1 80 ? 10.611 -8.592 9.656 1.00 90.69 80 ALA A CA 1
ATOM 669 C C . ALA A 1 80 ? 11.728 -8.553 10.707 1.00 90.69 80 ALA A C 1
ATOM 671 O O . ALA A 1 80 ? 11.536 -8.021 11.801 1.00 90.69 80 ALA A O 1
ATOM 672 N N . GLU A 1 81 ? 12.893 -9.089 10.357 1.00 85.38 81 GLU A N 1
ATOM 673 C CA . GLU A 1 81 ? 14.080 -9.084 11.210 1.00 85.38 81 GLU A CA 1
ATOM 674 C C . GLU A 1 81 ? 14.870 -7.774 11.070 1.00 85.38 81 GLU A C 1
ATOM 676 O O . GLU A 1 81 ? 14.850 -7.105 10.031 1.00 85.38 81 GLU A O 1
ATOM 681 N N . LYS A 1 82 ? 15.565 -7.380 12.142 1.00 82.00 82 LYS A N 1
ATOM 682 C CA . LYS A 1 82 ? 16.388 -6.166 12.159 1.00 82.00 82 LYS A CA 1
ATOM 683 C C . LYS A 1 82 ? 17.674 -6.400 11.358 1.00 82.00 82 LYS A C 1
ATOM 685 O O . LYS A 1 82 ? 18.321 -7.423 11.526 1.00 82.00 82 LYS A O 1
ATOM 690 N N . GLY A 1 83 ? 18.065 -5.426 10.536 1.00 79.88 83 GLY A N 1
ATOM 691 C CA . GLY A 1 83 ? 19.326 -5.458 9.780 1.00 79.88 83 GLY A CA 1
ATOM 692 C C . GLY A 1 83 ? 19.256 -6.175 8.428 1.00 79.88 83 GLY A C 1
ATOM 693 O O . GLY A 1 83 ? 20.199 -6.076 7.652 1.00 79.88 83 GLY A O 1
ATOM 694 N N . ILE A 1 84 ? 18.136 -6.827 8.102 1.00 83.44 84 ILE A N 1
ATOM 695 C CA . ILE A 1 84 ? 17.934 -7.452 6.792 1.00 83.44 84 ILE A CA 1
ATOM 696 C C . ILE A 1 84 ? 17.290 -6.450 5.831 1.00 83.44 84 ILE A C 1
ATOM 698 O O . ILE A 1 84 ? 16.234 -5.874 6.117 1.00 83.44 84 ILE A O 1
ATOM 702 N N . ARG A 1 85 ? 17.893 -6.277 4.648 1.00 85.81 85 ARG A N 1
ATOM 703 C CA . ARG A 1 85 ? 17.245 -5.589 3.526 1.00 85.81 85 ARG A CA 1
ATOM 704 C C . ARG A 1 85 ? 16.075 -6.442 3.043 1.00 85.81 85 ARG A C 1
ATOM 706 O O . ARG A 1 85 ? 16.249 -7.483 2.417 1.00 85.81 85 ARG A O 1
ATOM 713 N N . LYS A 1 86 ? 14.861 -6.004 3.383 1.00 88.44 86 LYS A N 1
ATOM 714 C CA . LYS A 1 86 ? 13.623 -6.758 3.126 1.00 88.44 86 LYS A CA 1
ATOM 715 C C . LYS A 1 86 ? 13.420 -7.064 1.643 1.00 88.44 86 LYS A C 1
ATOM 717 O O . LYS A 1 86 ? 12.919 -8.134 1.325 1.00 88.44 86 LYS A O 1
ATOM 722 N N . GLU A 1 87 ? 13.806 -6.137 0.767 1.00 86.12 87 GLU A N 1
ATOM 723 C CA . GLU A 1 87 ? 13.750 -6.317 -0.687 1.00 86.12 87 GLU A CA 1
ATOM 724 C C . GLU A 1 87 ? 14.596 -7.517 -1.118 1.00 86.12 87 GLU A C 1
ATOM 726 O O . GLU A 1 87 ? 14.042 -8.461 -1.677 1.00 86.12 87 GLU A O 1
ATOM 731 N N . ASP A 1 88 ? 15.877 -7.551 -0.738 1.00 89.19 88 ASP A N 1
ATOM 732 C CA . ASP A 1 88 ? 16.803 -8.646 -1.061 1.00 89.19 88 ASP A CA 1
ATOM 733 C C . ASP A 1 88 ? 16.290 -10.004 -0.569 1.00 89.19 88 ASP A C 1
ATOM 735 O O . ASP A 1 88 ? 16.348 -11.004 -1.290 1.00 89.19 88 ASP A O 1
ATOM 739 N N . PHE A 1 89 ? 15.715 -10.033 0.637 1.00 93.12 89 PHE A N 1
ATOM 740 C CA . PHE A 1 89 ? 15.146 -11.246 1.218 1.00 93.12 89 PHE A CA 1
ATOM 741 C C . PHE A 1 89 ? 14.031 -11.835 0.347 1.00 93.12 89 PHE A C 1
ATOM 743 O O . PHE A 1 89 ? 13.977 -13.049 0.131 1.00 93.12 89 PHE A O 1
ATOM 750 N N . VAL A 1 90 ? 13.136 -10.991 -0.178 1.00 94.94 90 VAL A N 1
ATOM 751 C CA . VAL A 1 90 ? 11.959 -11.458 -0.921 1.00 94.94 90 VAL A CA 1
ATOM 752 C C . VAL A 1 90 ? 12.224 -11.708 -2.411 1.00 94.94 90 VAL A C 1
ATOM 754 O O . VAL A 1 90 ? 11.398 -12.351 -3.070 1.00 94.94 90 VAL A O 1
ATOM 757 N N . LEU A 1 91 ? 13.380 -11.277 -2.940 1.00 92.94 91 LEU A N 1
ATOM 758 C CA . LEU A 1 91 ? 13.737 -11.373 -4.365 1.00 92.94 91 LEU A CA 1
ATOM 759 C C . LEU A 1 91 ? 13.563 -12.782 -4.938 1.00 92.94 91 LEU A C 1
ATOM 761 O O . LEU A 1 91 ? 13.149 -12.937 -6.087 1.00 92.94 91 LEU A O 1
ATOM 765 N N . ARG A 1 92 ? 13.856 -13.833 -4.160 1.00 94.88 92 ARG A N 1
ATOM 766 C CA . ARG A 1 92 ? 13.729 -15.220 -4.644 1.00 94.88 92 ARG A CA 1
ATOM 767 C C . ARG A 1 92 ? 12.294 -15.579 -5.043 1.00 94.88 92 ARG A C 1
ATOM 769 O O . ARG A 1 92 ? 12.098 -16.295 -6.024 1.00 94.88 92 ARG A O 1
ATOM 776 N N . TRP A 1 93 ? 11.299 -15.073 -4.314 1.00 96.25 93 TRP A N 1
ATOM 777 C CA . TRP A 1 93 ? 9.886 -15.320 -4.611 1.00 96.25 93 TRP A CA 1
ATOM 778 C C . TRP A 1 93 ? 9.402 -14.443 -5.757 1.00 96.25 93 TRP A C 1
ATOM 780 O O . TRP A 1 93 ? 8.739 -14.947 -6.661 1.00 96.25 93 TRP A O 1
ATOM 790 N N . GLN A 1 94 ? 9.822 -13.177 -5.777 1.00 94.81 94 GLN A N 1
ATOM 791 C CA . GLN A 1 94 ? 9.538 -12.261 -6.879 1.00 94.81 94 GLN A CA 1
ATOM 792 C C . GLN A 1 94 ? 10.050 -12.819 -8.214 1.00 94.81 94 GLN A C 1
ATOM 794 O O . GLN A 1 94 ? 9.285 -12.952 -9.163 1.00 94.81 94 GLN A O 1
ATOM 799 N N . ARG A 1 95 ? 11.322 -13.243 -8.276 1.00 93.62 95 ARG A N 1
ATOM 800 C CA . ARG A 1 95 ? 11.922 -13.843 -9.481 1.00 93.62 95 ARG A CA 1
ATOM 801 C C . ARG A 1 95 ? 11.157 -15.080 -9.950 1.00 93.62 95 ARG A C 1
ATOM 803 O O . ARG A 1 95 ? 11.037 -15.296 -11.150 1.00 93.62 95 ARG A O 1
ATOM 810 N N . ARG A 1 96 ? 10.635 -15.895 -9.024 1.00 93.81 96 ARG A N 1
ATOM 811 C CA . ARG A 1 96 ? 9.828 -17.074 -9.367 1.00 93.81 96 ARG A CA 1
ATOM 812 C C . ARG A 1 96 ? 8.499 -16.688 -10.018 1.00 93.81 96 ARG A C 1
ATOM 814 O O . ARG A 1 96 ? 8.131 -17.342 -10.986 1.00 93.81 96 ARG A O 1
ATOM 821 N N . MET A 1 97 ? 7.812 -15.664 -9.507 1.00 93.81 97 MET A N 1
ATOM 822 C CA . MET A 1 97 ? 6.576 -15.157 -10.117 1.00 93.81 97 MET A CA 1
ATOM 823 C C . MET A 1 97 ? 6.833 -14.554 -11.498 1.00 93.81 97 MET A C 1
ATOM 825 O O . MET A 1 97 ? 6.181 -14.954 -12.455 1.00 93.81 97 MET A O 1
ATOM 829 N N . VAL A 1 98 ? 7.850 -13.693 -11.622 1.00 90.94 98 VAL A N 1
ATOM 830 C CA . VAL A 1 98 ? 8.212 -13.054 -12.900 1.00 90.94 98 VAL A CA 1
ATOM 831 C C . VAL A 1 98 ? 8.517 -14.099 -13.978 1.00 90.94 98 VAL A C 1
ATOM 833 O O . VAL A 1 98 ? 8.003 -14.001 -15.083 1.00 90.94 98 VAL A O 1
ATOM 836 N N . ARG A 1 99 ? 9.297 -15.147 -13.664 1.00 91.38 99 ARG A N 1
ATOM 837 C CA . ARG A 1 99 ? 9.601 -16.225 -14.630 1.00 91.38 99 ARG A CA 1
ATOM 838 C C . ARG A 1 99 ? 8.371 -17.000 -15.096 1.00 91.38 99 ARG A C 1
ATOM 840 O O . ARG A 1 99 ? 8.388 -17.551 -16.187 1.00 91.38 99 ARG A O 1
ATOM 847 N N . LYS A 1 100 ? 7.351 -17.103 -14.246 1.00 93.12 100 LYS A N 1
ATOM 848 C CA . LYS A 1 100 ? 6.093 -17.781 -14.570 1.00 93.12 100 LYS A CA 1
ATOM 849 C C . LYS A 1 100 ? 5.074 -16.862 -15.232 1.00 93.12 100 LYS A C 1
ATOM 851 O O . LYS A 1 100 ? 4.038 -17.351 -15.659 1.00 93.12 100 LYS A O 1
ATOM 856 N N . ASN A 1 101 ? 5.368 -15.563 -15.303 1.00 90.19 101 ASN A N 1
ATOM 857 C CA . ASN A 1 101 ? 4.409 -14.531 -15.668 1.00 90.19 101 ASN A CA 1
ATOM 858 C C . ASN A 1 101 ? 3.132 -14.572 -14.795 1.00 90.19 101 ASN A C 1
ATOM 860 O O . ASN A 1 101 ? 2.027 -14.341 -15.278 1.00 90.19 101 ASN A O 1
ATOM 864 N N . ASP A 1 102 ? 3.300 -14.896 -13.507 1.00 94.56 102 ASP A N 1
ATOM 865 C CA . ASP A 1 102 ? 2.217 -14.952 -12.520 1.00 94.56 102 ASP A CA 1
ATOM 866 C C . ASP A 1 102 ? 2.088 -13.610 -11.791 1.00 94.56 102 ASP A C 1
ATOM 868 O O . ASP A 1 102 ? 3.093 -13.030 -11.383 1.00 94.56 102 ASP A O 1
ATOM 872 N N . TYR A 1 103 ? 0.860 -13.170 -11.516 1.00 96.00 103 TYR A N 1
ATOM 873 C CA . TYR A 1 103 ? 0.582 -11.941 -10.763 1.00 96.00 103 TYR A CA 1
ATOM 874 C C . TYR A 1 103 ? -0.079 -12.256 -9.424 1.00 96.00 103 TYR A C 1
ATOM 876 O O . TYR A 1 103 ? -0.893 -13.175 -9.311 1.00 96.00 103 TYR A O 1
ATOM 884 N N . GLY A 1 104 ? 0.256 -11.496 -8.383 1.00 97.44 104 GLY A N 1
ATOM 885 C CA . GLY A 1 104 ? -0.234 -11.788 -7.041 1.00 97.44 104 GLY A CA 1
ATOM 886 C C . GLY A 1 104 ? 0.677 -11.324 -5.917 1.00 97.44 104 GLY A C 1
ATOM 887 O O . GLY A 1 104 ? 1.735 -10.734 -6.126 1.00 97.44 104 GLY A O 1
ATOM 888 N N . VAL A 1 105 ? 0.267 -11.641 -4.691 1.00 98.38 105 VAL A N 1
ATOM 889 C CA . VAL A 1 105 ? 1.126 -11.502 -3.514 1.00 98.38 105 VAL A CA 1
ATOM 890 C C . VAL A 1 105 ? 2.116 -12.665 -3.494 1.00 98.38 105 VAL A C 1
ATOM 892 O O . VAL A 1 105 ? 1.702 -13.822 -3.496 1.00 98.38 105 VAL A O 1
ATOM 895 N N . TYR A 1 106 ? 3.413 -12.370 -3.425 1.00 97.69 106 TYR A N 1
ATOM 896 C CA . TYR A 1 106 ? 4.459 -13.398 -3.350 1.00 97.69 106 TYR A CA 1
ATOM 897 C C . TYR A 1 106 ? 5.080 -13.548 -1.962 1.00 97.69 106 TYR A C 1
ATOM 899 O O . TYR A 1 106 ? 5.695 -14.578 -1.679 1.00 97.69 106 TYR A O 1
ATOM 907 N N . PHE A 1 107 ? 4.940 -12.544 -1.093 1.00 98.31 107 PHE A N 1
ATOM 908 C CA . PHE A 1 107 ? 5.469 -12.585 0.268 1.00 98.31 107 PHE A CA 1
ATOM 909 C C . PHE A 1 107 ? 4.715 -11.628 1.200 1.00 98.31 107 PHE A C 1
ATOM 911 O O . PHE A 1 107 ? 4.257 -10.568 0.766 1.00 98.31 107 PHE A O 1
ATOM 918 N N . ILE A 1 108 ? 4.613 -11.974 2.489 1.00 98.50 108 ILE A N 1
ATOM 919 C CA . ILE A 1 108 ? 4.031 -11.100 3.518 1.00 98.50 108 ILE A CA 1
ATOM 920 C C . ILE A 1 108 ? 4.996 -10.946 4.699 1.00 98.50 108 ILE A C 1
ATOM 922 O O . ILE A 1 108 ? 5.333 -11.918 5.373 1.00 98.50 108 ILE A O 1
ATOM 926 N N . PHE A 1 109 ? 5.386 -9.711 5.017 1.00 97.94 109 PHE A N 1
ATOM 927 C CA . PHE A 1 109 ? 6.083 -9.411 6.271 1.00 97.94 109 PHE A CA 1
ATOM 928 C C . PHE A 1 109 ? 5.117 -8.918 7.352 1.00 97.94 109 PHE A C 1
ATOM 930 O O . PHE A 1 109 ? 4.243 -8.091 7.094 1.00 97.94 109 PHE A O 1
ATOM 937 N N . LYS A 1 110 ? 5.333 -9.368 8.588 1.00 97.44 110 LYS A N 1
ATOM 938 C CA . LYS A 1 110 ? 4.766 -8.814 9.820 1.00 97.44 110 LYS A CA 1
ATOM 939 C C . LYS A 1 110 ? 5.785 -7.887 10.466 1.00 97.44 110 LYS A C 1
ATOM 941 O O . LYS A 1 110 ? 6.954 -8.237 10.588 1.00 97.44 110 LYS A O 1
ATOM 946 N N . SER A 1 111 ? 5.350 -6.715 10.901 1.00 95.56 111 SER A N 1
ATOM 947 C CA . SER A 1 111 ? 6.214 -5.747 11.575 1.00 95.56 111 SER A CA 1
ATOM 948 C C . SER A 1 111 ? 5.464 -5.059 12.706 1.00 95.56 111 SER A C 1
ATOM 950 O O . SER A 1 111 ? 4.300 -4.694 12.554 1.00 95.56 111 SER A O 1
ATOM 952 N N . MET A 1 112 ? 6.109 -4.894 13.858 1.00 95.75 112 MET A N 1
ATOM 953 C CA . MET A 1 112 ? 5.504 -4.274 15.035 1.00 95.75 112 MET A CA 1
ATOM 954 C C . MET A 1 112 ? 5.905 -2.796 15.109 1.00 95.75 112 MET A C 1
ATOM 956 O O . MET A 1 112 ? 6.994 -2.464 15.589 1.00 95.75 112 MET A O 1
ATOM 960 N N . GLU A 1 113 ? 5.014 -1.906 14.671 1.00 95.00 113 GLU A N 1
ATOM 961 C CA . GLU A 1 113 ? 5.308 -0.489 14.413 1.00 95.00 113 GLU A CA 1
ATOM 962 C C . GLU A 1 113 ? 4.327 0.450 15.115 1.00 95.00 113 GLU A C 1
ATOM 964 O O . GLU A 1 113 ? 3.194 0.081 15.425 1.00 95.00 113 GLU A O 1
ATOM 969 N N . VAL A 1 114 ? 4.766 1.687 15.352 1.00 96.12 114 VAL A N 1
ATOM 970 C CA . VAL A 1 114 ? 3.937 2.733 15.959 1.00 96.12 114 VAL A CA 1
ATOM 971 C C . VAL A 1 114 ? 3.085 3.414 14.887 1.00 96.12 114 VAL A C 1
ATOM 973 O O . VAL A 1 114 ? 3.592 4.193 14.076 1.00 96.12 114 VAL A O 1
ATOM 976 N N . GLY A 1 115 ? 1.777 3.169 14.915 1.00 94.69 115 GLY A N 1
ATOM 977 C CA . GLY A 1 115 ? 0.797 3.756 13.998 1.00 94.69 115 GLY A CA 1
ATOM 978 C C . GLY A 1 115 ? -0.232 4.640 14.706 1.00 94.69 115 GLY A C 1
ATOM 979 O O . GLY A 1 115 ? -0.337 4.635 15.933 1.00 94.69 115 GLY A O 1
ATOM 980 N N . SER A 1 116 ? -0.991 5.420 13.930 1.00 93.62 116 SER A N 1
ATOM 981 C CA . SER A 1 116 ? -2.135 6.178 14.450 1.00 93.62 116 SER A CA 1
ATOM 982 C C . SER A 1 116 ? -3.301 5.233 14.749 1.00 93.62 116 SER A C 1
ATOM 984 O O . SER A 1 116 ? -3.619 4.362 13.944 1.00 93.62 116 SER A O 1
ATOM 986 N N . THR A 1 117 ? -3.915 5.406 15.913 1.00 94.88 117 THR A N 1
ATOM 987 C CA . THR A 1 117 ? -5.079 4.655 16.392 1.00 94.88 117 THR A CA 1
ATOM 988 C C . THR A 1 117 ? -5.914 5.548 17.317 1.00 94.88 117 THR A C 1
ATOM 990 O O . THR A 1 117 ? -5.691 6.760 17.389 1.00 94.88 117 THR A O 1
ATOM 993 N N . PHE A 1 118 ? -6.869 4.973 18.037 1.00 94.69 118 PHE A N 1
ATOM 994 C CA . PHE A 1 118 ? -7.727 5.658 18.984 1.00 94.69 118 PHE A CA 1
ATOM 995 C C . PHE A 1 118 ? -7.546 5.104 20.397 1.00 94.69 118 PHE A C 1
ATOM 997 O O . PHE A 1 118 ? -7.499 3.891 20.598 1.00 94.69 118 PHE A O 1
ATOM 1004 N N . ARG A 1 119 ? -7.475 6.000 21.387 1.00 93.88 119 ARG A N 1
ATOM 1005 C CA . ARG A 1 119 ? -7.681 5.645 22.794 1.00 93.88 119 ARG A CA 1
ATOM 1006 C C . ARG A 1 119 ? -9.143 5.858 23.148 1.00 93.88 119 ARG A C 1
ATOM 1008 O O . ARG A 1 119 ? -9.773 6.790 22.648 1.00 93.88 119 ARG A O 1
ATOM 1015 N N . ILE A 1 120 ? -9.628 5.032 24.061 1.00 94.56 120 ILE A N 1
ATOM 1016 C CA . ILE A 1 120 ? -10.956 5.140 24.653 1.00 94.56 120 ILE A CA 1
ATOM 1017 C C . ILE A 1 120 ? -10.761 5.544 26.112 1.00 94.56 120 ILE A C 1
ATOM 1019 O O . ILE A 1 120 ? -9.932 4.955 26.805 1.00 94.56 120 ILE A O 1
ATOM 1023 N N . ALA A 1 121 ? -11.503 6.546 26.572 1.00 93.56 121 ALA A N 1
ATOM 1024 C CA . ALA A 1 121 ? -11.517 6.962 27.968 1.00 93.56 121 ALA A CA 1
ATOM 1025 C C . ALA A 1 121 ? -12.949 7.128 28.480 1.00 93.56 121 ALA A C 1
ATOM 1027 O O . ALA A 1 121 ? -13.851 7.533 27.742 1.00 93.56 121 ALA A O 1
ATOM 1028 N N . VAL A 1 122 ? -13.142 6.828 29.761 1.00 92.94 122 VAL A N 1
ATOM 1029 C CA . VAL A 1 122 ? -14.382 7.146 30.472 1.00 92.94 122 VAL A CA 1
ATOM 1030 C C . VAL A 1 122 ? -14.356 8.640 30.829 1.00 92.94 122 VAL A C 1
ATOM 1032 O O . VAL A 1 122 ? -13.307 9.135 31.252 1.00 92.94 122 VAL A O 1
ATOM 1035 N N . PRO A 1 123 ? -15.457 9.384 30.626 1.00 92.62 123 PRO A N 1
ATOM 1036 C CA . PRO A 1 123 ? -15.555 10.771 31.072 1.00 92.62 123 PRO A CA 1
ATOM 1037 C C . PRO A 1 123 ? -15.329 10.895 32.582 1.00 92.62 123 PRO A C 1
ATOM 1039 O O . PRO A 1 123 ? -15.772 10.048 33.351 1.00 92.62 123 PRO A O 1
ATOM 1042 N N . LYS A 1 124 ? -14.674 11.978 33.014 1.00 92.25 124 LYS A N 1
ATOM 1043 C CA . LYS A 1 124 ? -14.451 12.256 34.444 1.00 92.25 124 LYS A CA 1
ATOM 1044 C C . LYS A 1 124 ? -15.756 12.555 35.195 1.00 92.25 124 LYS A C 1
ATOM 1046 O O . LYS A 1 124 ? -15.866 12.234 36.371 1.00 92.25 124 LYS A O 1
ATOM 1051 N N . TYR A 1 125 ? -16.717 13.181 34.517 1.00 91.50 125 TYR A N 1
ATOM 1052 C CA . TYR A 1 125 ? -18.018 13.553 35.071 1.00 91.50 125 TYR A CA 1
ATOM 1053 C C . TYR A 1 125 ? -19.136 12.768 34.377 1.00 91.50 125 TYR A C 1
ATOM 1055 O O . TYR A 1 125 ? -18.990 12.468 33.188 1.00 91.50 125 TYR A O 1
ATOM 1063 N N . PRO A 1 126 ? -20.245 12.460 35.077 1.00 88.44 126 PRO A N 1
ATOM 1064 C CA . PRO A 1 126 ? -21.379 11.767 34.483 1.00 88.44 126 PRO A CA 1
ATOM 1065 C C . PRO A 1 126 ? -21.909 12.482 33.239 1.00 88.44 126 PRO A C 1
ATOM 1067 O O . PRO A 1 126 ? -22.064 13.703 33.211 1.00 88.44 126 PRO A O 1
ATOM 1070 N N . THR A 1 127 ? -22.204 11.702 32.208 1.00 91.75 127 THR A N 1
ATOM 1071 C CA . THR A 1 127 ? -22.837 12.167 30.973 1.00 91.75 127 THR A CA 1
ATOM 1072 C C . THR A 1 127 ? -24.275 11.673 30.902 1.00 91.75 127 THR A C 1
ATOM 1074 O O . THR A 1 127 ? -24.620 10.682 31.540 1.00 91.75 127 THR A O 1
ATOM 1077 N N . ARG A 1 128 ? -25.118 12.341 30.100 1.00 91.50 128 ARG A N 1
ATOM 1078 C CA . ARG A 1 128 ? -26.519 11.918 29.887 1.00 91.50 128 ARG A CA 1
ATOM 1079 C C . ARG A 1 128 ? -26.623 10.477 29.377 1.00 91.50 128 ARG A C 1
ATOM 1081 O O . ARG A 1 128 ? -27.517 9.751 29.785 1.00 91.50 128 ARG A O 1
ATOM 1088 N N . ASP A 1 129 ? -25.702 10.077 28.503 1.00 90.38 129 ASP A N 1
ATOM 1089 C CA . ASP A 1 129 ? -25.546 8.687 28.074 1.00 90.38 129 ASP A CA 1
ATOM 1090 C C . ASP A 1 129 ? -24.514 7.983 28.982 1.00 90.38 129 ASP A C 1
ATOM 1092 O O . ASP A 1 129 ? -23.337 8.362 28.946 1.00 90.38 129 ASP A O 1
ATOM 1096 N N . PRO A 1 130 ? -24.902 6.966 29.779 1.00 89.19 130 PRO A N 1
ATOM 1097 C CA . PRO A 1 130 ? -23.980 6.225 30.651 1.00 89.19 130 PRO A CA 1
ATOM 1098 C C . PRO A 1 130 ? -22.947 5.390 29.866 1.00 89.19 130 PRO A C 1
ATOM 1100 O O . PRO A 1 130 ? -21.870 5.050 30.371 1.00 89.19 130 PRO A O 1
ATOM 1103 N N . ASN A 1 131 ? -23.234 5.096 28.596 1.00 92.12 131 ASN A N 1
ATOM 1104 C CA . ASN A 1 131 ? -22.351 4.367 27.692 1.00 92.12 131 ASN A CA 1
ATOM 1105 C C . ASN A 1 131 ? -21.443 5.287 26.868 1.00 92.12 131 ASN A C 1
ATOM 1107 O O . ASN A 1 131 ? -20.651 4.803 26.054 1.00 92.12 131 ASN A O 1
ATOM 1111 N N . TYR A 1 132 ? -21.502 6.602 27.086 1.00 92.00 132 TYR A N 1
ATOM 1112 C CA . TYR A 1 132 ? -20.630 7.537 26.391 1.00 92.00 132 TYR A CA 1
ATOM 1113 C C . TYR A 1 132 ? -19.158 7.296 26.746 1.00 92.00 132 TYR A C 1
ATOM 1115 O O . TYR A 1 132 ? -18.782 7.045 27.898 1.00 92.00 132 TYR A O 1
ATOM 1123 N N . ARG A 1 133 ? -18.301 7.359 25.726 1.00 93.62 133 ARG A N 1
ATOM 1124 C CA . ARG A 1 133 ? -16.850 7.209 25.845 1.00 93.62 133 ARG A CA 1
ATOM 1125 C C . ARG A 1 133 ? -16.164 8.269 25.000 1.00 93.62 133 ARG A C 1
ATOM 1127 O O . ARG A 1 133 ? -16.578 8.540 23.876 1.00 93.62 133 ARG A O 1
ATOM 1134 N N . ILE A 1 134 ? -15.083 8.829 25.529 1.00 93.50 134 ILE A N 1
ATOM 1135 C CA . ILE A 1 134 ? -14.244 9.785 24.811 1.00 93.50 134 ILE A CA 1
ATOM 1136 C C . ILE A 1 134 ? -13.293 8.989 23.924 1.00 93.50 134 ILE A C 1
ATOM 1138 O O . ILE A 1 134 ? -12.439 8.252 24.424 1.00 93.50 134 ILE A O 1
ATOM 1142 N N . ILE A 1 135 ? -13.432 9.156 22.612 1.00 94.75 135 ILE A N 1
ATOM 1143 C CA . ILE A 1 135 ? -12.507 8.602 21.626 1.00 94.75 135 ILE A CA 1
ATOM 1144 C C . ILE A 1 135 ? -11.559 9.712 21.186 1.00 94.75 135 ILE A C 1
ATOM 1146 O O . ILE A 1 135 ? -11.993 10.765 20.733 1.00 94.75 135 ILE A O 1
ATOM 1150 N N . ALA A 1 136 ? -10.255 9.482 21.309 1.00 94.62 136 ALA A N 1
ATOM 1151 C CA . ALA A 1 136 ? -9.244 10.450 20.892 1.00 94.62 136 ALA A CA 1
ATOM 1152 C C . ALA A 1 136 ? -8.147 9.769 20.080 1.00 94.62 136 ALA A C 1
ATOM 1154 O O . ALA A 1 136 ? -7.741 8.646 20.391 1.00 94.62 136 ALA A O 1
ATOM 1155 N N . LYS A 1 137 ? -7.641 10.457 19.051 1.00 94.94 137 LYS A N 1
ATOM 1156 C CA . LYS A 1 137 ? -6.486 9.973 18.290 1.00 94.94 137 LYS A CA 1
ATOM 1157 C C . LYS A 1 137 ? -5.275 9.841 19.206 1.00 94.94 137 LYS A C 1
ATOM 1159 O O . LYS A 1 137 ? -5.004 10.697 20.041 1.00 94.94 137 LYS A O 1
ATOM 1164 N N . THR A 1 138 ? -4.537 8.761 19.022 1.00 95.44 138 THR A N 1
ATOM 1165 C CA . THR A 1 138 ? -3.277 8.495 19.706 1.00 95.44 138 THR A CA 1
ATOM 1166 C C . THR A 1 138 ? -2.340 7.735 18.772 1.00 95.44 138 THR A C 1
ATOM 1168 O O . THR A 1 138 ? -2.723 7.339 17.667 1.00 95.44 138 THR A O 1
ATOM 1171 N N . ARG A 1 139 ? -1.098 7.528 19.202 1.00 96.12 139 ARG A N 1
ATOM 1172 C CA . ARG A 1 139 ? -0.165 6.619 18.543 1.00 96.12 139 ARG A CA 1
ATOM 1173 C C . ARG A 1 139 ? 0.081 5.433 19.456 1.00 96.12 139 ARG A C 1
ATOM 1175 O O . ARG A 1 139 ? 0.323 5.608 20.643 1.00 96.12 139 ARG A O 1
ATOM 1182 N N . SER A 1 140 ? 0.015 4.233 18.899 1.00 95.44 140 SER A N 1
ATOM 1183 C CA . SER A 1 140 ? 0.298 3.007 19.639 1.00 95.44 140 SER A CA 1
ATOM 1184 C C . SER A 1 140 ? 1.002 2.002 18.748 1.00 95.44 140 SER A C 1
ATOM 1186 O O . SER A 1 140 ? 0.998 2.125 17.520 1.00 95.4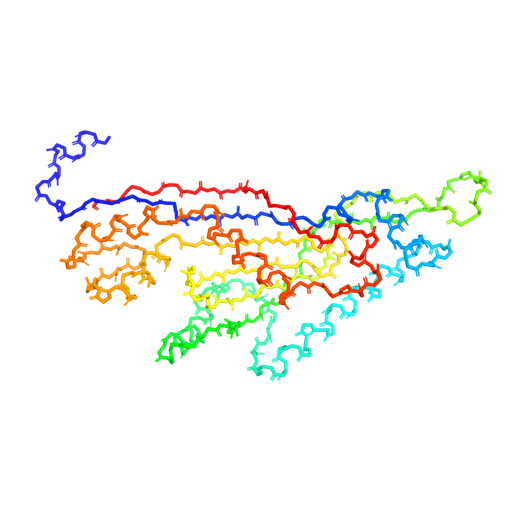4 140 SER A O 1
ATOM 1188 N N . ARG A 1 141 ? 1.633 1.019 19.379 1.00 96.25 141 ARG A N 1
ATOM 1189 C CA . ARG A 1 141 ? 2.365 -0.034 18.696 1.00 96.25 141 ARG A CA 1
ATOM 1190 C C . ARG A 1 141 ? 1.424 -1.193 18.382 1.00 96.25 141 ARG A C 1
ATOM 1192 O O . ARG A 1 141 ? 0.777 -1.724 19.277 1.00 96.25 141 ARG A O 1
ATOM 1199 N N . PHE A 1 142 ? 1.343 -1.567 17.111 1.00 95.75 142 PHE A N 1
ATOM 1200 C CA . PHE A 1 142 ? 0.546 -2.701 16.652 1.00 95.75 142 PHE A CA 1
ATOM 1201 C C . PHE A 1 142 ? 1.130 -3.299 15.371 1.00 95.75 142 PHE A C 1
ATOM 1203 O O . PHE A 1 142 ? 1.958 -2.692 14.680 1.00 95.75 142 PHE A O 1
ATOM 1210 N N . THR A 1 143 ? 0.695 -4.514 15.049 1.00 97.19 143 THR A N 1
ATOM 1211 C CA . THR A 1 143 ? 1.169 -5.239 13.871 1.00 97.19 143 THR A CA 1
ATOM 1212 C C . THR A 1 143 ? 0.761 -4.526 12.585 1.00 97.19 143 THR A C 1
ATOM 1214 O O . THR A 1 143 ? -0.394 -4.132 12.409 1.00 97.19 143 THR A O 1
ATOM 1217 N N . HIS A 1 144 ? 1.705 -4.400 11.668 1.00 97.75 144 HIS A N 1
ATOM 1218 C CA . HIS A 1 144 ? 1.509 -3.988 10.289 1.00 97.75 144 HIS A CA 1
ATOM 1219 C C . HIS A 1 144 ? 1.900 -5.145 9.375 1.00 97.75 144 HIS A C 1
ATOM 1221 O O . HIS A 1 144 ? 2.884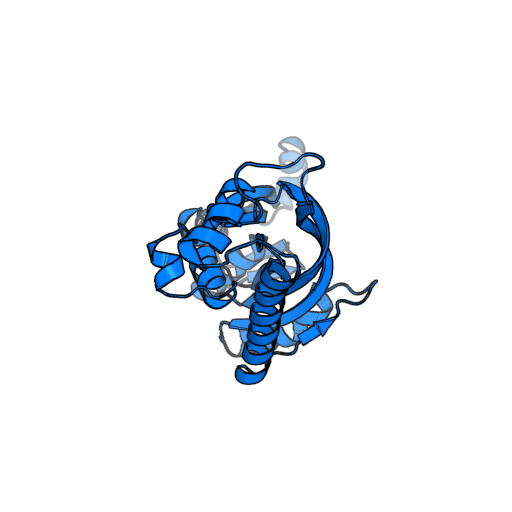 -5.844 9.631 1.00 97.75 144 HIS A O 1
ATOM 1227 N N . TYR A 1 145 ? 1.123 -5.332 8.315 1.00 98.38 145 TYR A N 1
ATOM 1228 C CA . TYR A 1 145 ? 1.393 -6.317 7.276 1.00 98.38 145 TYR A CA 1
ATOM 1229 C C . TYR A 1 145 ? 1.919 -5.613 6.039 1.00 98.38 145 TYR A C 1
ATOM 1231 O O . TYR A 1 145 ? 1.302 -4.657 5.580 1.00 98.38 145 TYR A O 1
ATOM 1239 N N . TYR A 1 146 ? 3.038 -6.088 5.510 1.00 98.31 146 TYR A N 1
ATOM 1240 C CA . TYR A 1 146 ? 3.620 -5.649 4.249 1.00 98.31 146 TYR A CA 1
ATOM 1241 C C . TYR A 1 146 ? 3.397 -6.745 3.217 1.00 98.31 146 TYR A C 1
ATOM 1243 O O . TYR A 1 146 ? 4.054 -7.783 3.266 1.00 98.31 146 TYR A O 1
ATOM 1251 N N . PHE A 1 147 ? 2.463 -6.513 2.307 1.00 98.62 147 PHE A N 1
ATOM 1252 C CA . PHE A 1 147 ? 2.193 -7.377 1.172 1.00 98.62 147 PHE A CA 1
ATOM 1253 C C . PHE A 1 147 ? 3.117 -6.979 0.029 1.00 98.62 147 PHE A C 1
ATOM 1255 O O . PHE A 1 147 ? 3.036 -5.857 -0.472 1.00 98.62 147 PHE A O 1
ATOM 1262 N N . TYR A 1 148 ? 3.988 -7.897 -0.366 1.00 98.25 148 TYR A N 1
ATOM 1263 C CA . TYR A 1 148 ? 4.827 -7.755 -1.545 1.00 98.25 148 TYR A CA 1
ATOM 1264 C C . TYR A 1 148 ? 4.101 -8.365 -2.735 1.00 98.25 148 TYR A C 1
ATOM 1266 O O . TYR A 1 148 ? 3.737 -9.546 -2.712 1.00 98.25 148 TYR A O 1
ATOM 1274 N N . ILE A 1 149 ? 3.843 -7.533 -3.736 1.00 98.19 149 ILE A N 1
ATOM 1275 C CA . ILE A 1 149 ? 2.895 -7.799 -4.810 1.00 98.19 149 ILE A CA 1
ATOM 1276 C C . ILE A 1 149 ? 3.627 -7.684 -6.141 1.00 98.19 149 ILE A C 1
ATOM 1278 O O . ILE A 1 149 ? 4.327 -6.704 -6.381 1.00 98.19 149 ILE A O 1
ATOM 1282 N N . HIS A 1 150 ? 3.443 -8.666 -7.017 1.00 97.00 150 HIS A N 1
ATOM 1283 C CA . HIS A 1 150 ? 3.725 -8.513 -8.436 1.00 97.00 150 HIS A CA 1
ATOM 1284 C C . HIS A 1 150 ? 2.414 -8.155 -9.140 1.00 97.00 150 HIS A C 1
ATOM 1286 O O . HIS A 1 150 ? 1.558 -9.014 -9.352 1.00 97.00 150 HIS A O 1
ATOM 1292 N N . ASP A 1 151 ? 2.229 -6.864 -9.408 1.00 96.94 151 ASP A N 1
ATOM 1293 C CA . ASP A 1 151 ? 1.051 -6.328 -10.077 1.00 96.94 151 ASP A CA 1
ATOM 1294 C C . ASP A 1 151 ? 1.169 -6.463 -11.597 1.00 96.94 151 ASP A C 1
ATOM 1296 O O . ASP A 1 151 ? 2.250 -6.307 -12.165 1.00 96.94 151 ASP A O 1
ATOM 1300 N N . GLN A 1 152 ? 0.038 -6.707 -12.257 1.00 94.38 152 GLN A N 1
ATOM 1301 C CA . GLN A 1 152 ? -0.009 -6.898 -13.705 1.00 94.38 152 GLN A CA 1
ATOM 1302 C C . GLN A 1 152 ? 0.267 -5.614 -14.498 1.00 94.38 152 GLN A C 1
ATOM 1304 O O . GLN A 1 152 ? 0.642 -5.694 -15.666 1.00 94.38 152 GLN A O 1
ATOM 1309 N N . VAL A 1 153 ? 0.074 -4.432 -13.909 1.00 94.88 153 VAL A N 1
ATOM 1310 C CA . VAL A 1 153 ? 0.238 -3.147 -14.603 1.00 94.88 153 VAL A CA 1
ATOM 1311 C C . VAL A 1 153 ? 1.431 -2.370 -14.063 1.00 94.88 153 VAL A C 1
ATOM 1313 O O . VAL A 1 153 ? 2.259 -1.905 -14.842 1.00 94.88 153 VAL A O 1
ATOM 1316 N N . LEU A 1 154 ? 1.524 -2.236 -12.741 1.00 95.75 154 LEU A N 1
ATOM 1317 C CA . LEU A 1 154 ? 2.564 -1.482 -12.044 1.00 95.75 154 LEU A CA 1
ATOM 1318 C C . LEU A 1 154 ? 3.869 -2.267 -11.870 1.00 95.75 154 LEU A C 1
ATOM 1320 O O . LEU A 1 154 ? 4.888 -1.679 -11.517 1.00 95.75 154 LEU A O 1
ATOM 1324 N N . GLY A 1 155 ? 3.845 -3.582 -12.092 1.00 94.19 155 GLY A N 1
ATOM 1325 C CA . GLY A 1 155 ? 4.954 -4.453 -11.739 1.00 94.19 155 GLY A CA 1
ATOM 1326 C C . GLY A 1 155 ? 5.069 -4.632 -10.214 1.00 94.19 155 GLY A C 1
ATOM 1327 O O . GLY A 1 155 ? 4.065 -4.692 -9.505 1.00 94.19 155 GLY A O 1
ATOM 1328 N N . PRO A 1 156 ? 6.281 -4.808 -9.672 1.00 95.12 156 PRO A N 1
ATOM 1329 C CA . PRO A 1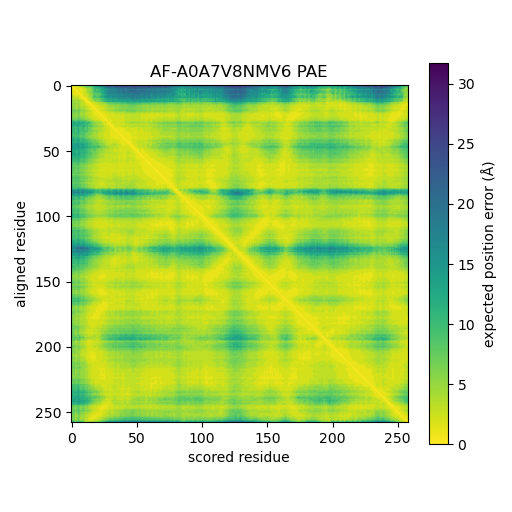 156 ? 6.505 -4.952 -8.234 1.00 95.12 156 PRO A CA 1
ATOM 1330 C C . PRO A 1 156 ? 6.061 -3.723 -7.421 1.00 95.12 156 PRO A C 1
ATOM 1332 O O . PRO A 1 156 ? 6.583 -2.626 -7.607 1.00 95.12 156 PRO A O 1
ATOM 1335 N N . ILE A 1 157 ? 5.146 -3.918 -6.469 1.00 97.25 157 ILE A N 1
ATOM 1336 C CA . ILE A 1 157 ? 4.718 -2.896 -5.501 1.00 97.25 157 ILE A CA 1
ATOM 1337 C C . ILE A 1 157 ? 4.658 -3.482 -4.088 1.00 97.25 157 ILE A C 1
ATOM 1339 O O . ILE A 1 157 ? 4.560 -4.699 -3.895 1.00 97.25 157 ILE A O 1
ATOM 1343 N N . VAL A 1 158 ? 4.663 -2.612 -3.077 1.00 98.06 158 VAL A N 1
ATOM 1344 C CA . VAL A 1 158 ? 4.459 -3.023 -1.680 1.00 98.06 158 VAL A CA 1
ATOM 1345 C C . VAL A 1 158 ? 3.270 -2.289 -1.085 1.00 98.06 158 VAL A C 1
ATOM 1347 O O . VAL A 1 158 ? 3.203 -1.062 -1.119 1.00 98.06 158 VAL A O 1
ATOM 1350 N N . MET A 1 159 ? 2.349 -3.035 -0.479 1.00 98.44 159 MET A N 1
ATOM 1351 C CA . MET A 1 159 ? 1.231 -2.490 0.286 1.00 98.44 159 MET A CA 1
ATOM 1352 C C . MET A 1 159 ? 1.428 -2.792 1.772 1.00 98.44 159 MET A C 1
ATOM 1354 O O . MET A 1 159 ? 1.379 -3.941 2.200 1.00 98.44 159 MET A O 1
ATOM 1358 N N . ARG A 1 160 ? 1.610 -1.757 2.589 1.00 98.25 160 ARG A N 1
ATOM 1359 C CA . ARG A 1 160 ? 1.610 -1.838 4.053 1.00 98.25 160 ARG A CA 1
ATOM 1360 C C . ARG A 1 160 ? 0.212 -1.541 4.578 1.00 98.25 160 ARG A C 1
ATOM 1362 O O . ARG A 1 160 ? -0.337 -0.494 4.256 1.00 98.25 160 ARG A O 1
ATOM 1369 N N . VAL A 1 161 ? -0.339 -2.385 5.445 1.00 98.19 161 VAL A N 1
ATOM 1370 C CA . VAL A 1 161 ? -1.630 -2.152 6.113 1.00 98.19 161 VAL A CA 1
ATOM 1371 C C . VAL A 1 161 ? -1.485 -2.340 7.617 1.00 98.19 161 VAL A C 1
ATOM 1373 O O . VAL A 1 161 ? -1.045 -3.392 8.083 1.00 98.19 161 VAL A O 1
ATOM 1376 N N . GLY A 1 162 ? -1.875 -1.327 8.390 1.00 97.38 162 GLY A N 1
ATOM 1377 C CA . GLY A 1 162 ? -1.979 -1.439 9.843 1.00 97.38 162 GLY A CA 1
ATOM 1378 C C . GLY A 1 162 ? -3.114 -2.376 10.248 1.00 97.38 162 GLY A C 1
ATOM 1379 O O . GLY A 1 162 ? -4.205 -2.284 9.695 1.00 97.38 162 GLY A O 1
ATOM 1380 N N . SER A 1 163 ? -2.878 -3.269 11.213 1.00 96.56 163 SER A N 1
ATOM 1381 C CA . SER A 1 163 ? -3.891 -4.244 11.651 1.00 96.56 163 SER A CA 1
ATOM 1382 C C . SER A 1 163 ? -4.896 -3.711 12.673 1.00 96.56 163 SER A C 1
ATOM 1384 O O . SER A 1 163 ? -5.774 -4.450 13.108 1.00 96.56 163 SER A O 1
ATOM 1386 N N . PHE A 1 164 ? -4.793 -2.440 13.054 1.00 95.62 164 PHE A N 1
ATOM 1387 C CA . PHE A 1 164 ? -5.674 -1.802 14.027 1.00 95.62 164 PHE A CA 1
ATOM 1388 C C . PHE A 1 164 ? -6.385 -0.598 13.412 1.00 95.62 164 PHE A C 1
ATOM 1390 O O . PHE A 1 164 ? -5.852 0.036 12.500 1.00 95.62 164 PHE A O 1
ATOM 1397 N N . VAL A 1 165 ? -7.584 -0.281 13.911 1.00 93.81 165 VAL A N 1
ATOM 1398 C CA . VAL A 1 165 ? -8.395 0.873 13.481 1.00 93.81 165 VAL A CA 1
ATOM 1399 C C . VAL A 1 165 ? -7.539 2.152 13.530 1.00 93.81 165 VAL A C 1
ATOM 1401 O O . VAL A 1 165 ? -6.932 2.415 14.567 1.00 93.81 165 VAL A O 1
ATOM 1404 N N . PRO A 1 166 ? -7.455 2.954 12.448 1.00 94.50 166 PRO A N 1
ATOM 1405 C CA . PRO A 1 166 ? -8.333 2.994 11.269 1.00 94.50 166 PRO A CA 1
ATOM 1406 C C . PRO A 1 166 ? -7.858 2.173 10.057 1.00 94.50 166 PRO A C 1
ATOM 1408 O O . PRO A 1 166 ? -8.284 2.438 8.935 1.00 94.50 166 PRO A O 1
ATOM 1411 N N . PHE A 1 167 ? -6.964 1.201 10.251 1.00 95.75 167 PHE A N 1
ATOM 1412 C CA . PHE A 1 167 ? -6.382 0.367 9.194 1.00 95.75 167 PHE A CA 1
ATOM 1413 C C . PHE A 1 167 ? -5.728 1.197 8.086 1.00 95.75 167 PHE A C 1
ATOM 1415 O O . PHE A 1 167 ? -5.988 0.996 6.895 1.00 95.75 167 PHE A O 1
ATOM 1422 N N . GLN A 1 168 ? -4.912 2.183 8.465 1.00 95.12 168 GLN A N 1
ATOM 1423 C CA . GLN A 1 168 ? -4.188 3.011 7.502 1.00 95.12 168 GLN A CA 1
ATOM 1424 C C . GLN A 1 168 ? -3.334 2.128 6.582 1.00 95.12 168 GLN A C 1
ATOM 1426 O O . GLN A 1 168 ? -2.676 1.192 7.047 1.00 95.12 168 GLN A O 1
ATOM 1431 N N . ALA A 1 169 ? -3.362 2.436 5.285 1.00 97.44 169 ALA A N 1
ATOM 1432 C CA . ALA A 1 169 ? -2.525 1.788 4.289 1.00 97.44 169 ALA A CA 1
ATOM 1433 C C . ALA A 1 169 ? -1.446 2.748 3.777 1.00 97.44 169 ALA A C 1
ATOM 1435 O O . ALA A 1 169 ? -1.667 3.959 3.707 1.00 97.44 169 ALA A O 1
ATOM 1436 N N . THR A 1 170 ? -0.299 2.196 3.404 1.00 98.31 170 THR A N 1
ATOM 1437 C CA . THR A 1 170 ? 0.765 2.888 2.677 1.00 98.31 170 THR A CA 1
ATOM 1438 C C . THR A 1 170 ? 1.170 2.026 1.491 1.00 98.31 170 THR A C 1
ATOM 1440 O O . THR A 1 170 ? 1.325 0.818 1.649 1.00 98.31 170 THR A O 1
ATOM 1443 N N . TYR A 1 171 ? 1.359 2.632 0.330 1.00 98.38 171 TYR A N 1
ATOM 1444 C CA . TYR A 1 171 ? 1.769 1.964 -0.897 1.00 98.38 171 TYR A CA 1
ATOM 1445 C C . TYR A 1 171 ? 3.119 2.515 -1.318 1.00 98.38 171 TYR A C 1
ATOM 1447 O O . TYR A 1 171 ? 3.325 3.728 -1.270 1.00 98.38 171 TYR A O 1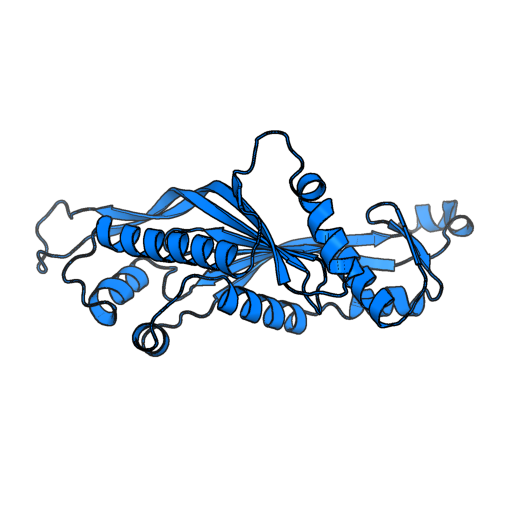
ATOM 1455 N N . TYR A 1 172 ? 4.010 1.617 -1.713 1.00 97.94 172 TYR A N 1
ATOM 1456 C CA . TYR A 1 172 ? 5.332 1.928 -2.230 1.00 97.94 172 TYR A CA 1
ATOM 1457 C C . TYR A 1 172 ? 5.379 1.451 -3.676 1.00 97.94 172 TYR A C 1
ATOM 1459 O O . TYR A 1 172 ? 5.171 0.262 -3.940 1.00 97.94 172 TYR A O 1
ATOM 1467 N N . LEU A 1 173 ? 5.596 2.389 -4.592 1.00 96.94 173 LEU A N 1
ATOM 1468 C CA . LEU A 1 173 ? 5.735 2.136 -6.019 1.00 96.94 173 LEU A CA 1
ATOM 1469 C C . LEU A 1 173 ? 7.133 2.575 -6.462 1.00 96.94 173 LEU A C 1
ATOM 1471 O O . LEU A 1 173 ? 7.715 3.493 -5.876 1.00 96.94 173 LEU A O 1
ATOM 1475 N N . ASN A 1 174 ? 7.642 1.912 -7.497 1.00 94.75 174 ASN A N 1
ATOM 1476 C CA . ASN A 1 174 ? 8.926 2.215 -8.110 1.00 94.75 174 ASN A CA 1
ATOM 1477 C C . ASN A 1 174 ? 8.750 2.424 -9.624 1.00 94.75 174 ASN A C 1
ATOM 1479 O O . ASN A 1 174 ? 8.347 1.503 -10.336 1.00 94.75 174 ASN A O 1
ATOM 1483 N N . GLY A 1 175 ? 9.051 3.628 -10.108 1.00 95.38 175 GLY A N 1
ATOM 1484 C CA . GLY A 1 175 ? 8.907 4.005 -11.515 1.00 95.38 175 GLY A CA 1
ATOM 1485 C C . GLY A 1 175 ? 9.761 3.182 -12.466 1.00 95.38 175 GLY A C 1
ATOM 1486 O O . GLY A 1 175 ? 9.261 2.734 -13.493 1.00 95.38 175 GLY A O 1
ATOM 1487 N N . HIS A 1 176 ? 11.017 2.903 -12.112 1.00 95.25 176 HIS A N 1
ATOM 1488 C CA . HIS A 1 176 ? 11.880 2.075 -12.962 1.00 95.25 176 HIS A CA 1
ATOM 1489 C C . HIS A 1 176 ? 11.336 0.651 -13.109 1.00 95.25 176 HIS A C 1
ATOM 1491 O O . HIS A 1 176 ? 11.421 0.063 -14.184 1.00 95.25 176 HIS A O 1
ATOM 1497 N N . SER A 1 177 ? 10.722 0.108 -12.057 1.00 94.06 177 SER A N 1
ATOM 1498 C CA . SER A 1 177 ? 10.063 -1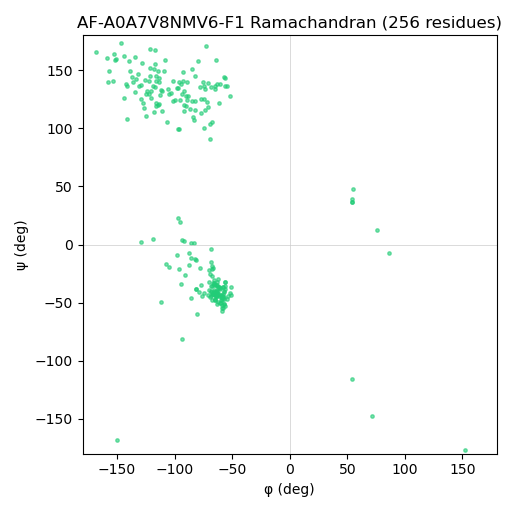.199 -12.092 1.00 94.06 177 SER A CA 1
ATOM 1499 C C . SER A 1 177 ? 8.811 -1.188 -12.976 1.00 94.06 177 SER A C 1
ATOM 1501 O O . SER A 1 177 ? 8.556 -2.167 -13.678 1.00 94.06 177 SER A O 1
ATOM 1503 N N . PHE A 1 178 ? 8.060 -0.081 -12.996 1.00 96.44 178 PHE A N 1
ATOM 1504 C CA . PHE A 1 178 ? 6.947 0.109 -13.929 1.00 96.44 178 PHE A CA 1
ATOM 1505 C C . PHE A 1 178 ? 7.430 0.173 -15.383 1.00 96.44 178 PHE A C 1
ATOM 1507 O O . PHE A 1 178 ? 6.897 -0.542 -16.230 1.00 96.44 178 PHE A O 1
ATOM 1514 N N . ILE A 1 179 ? 8.466 0.969 -15.661 1.00 96.69 179 ILE A N 1
ATOM 1515 C CA . ILE A 1 179 ? 9.073 1.086 -16.994 1.00 96.69 179 ILE A CA 1
ATOM 1516 C C . ILE A 1 179 ? 9.569 -0.280 -17.470 1.00 96.69 179 ILE A C 1
ATOM 1518 O O . ILE A 1 179 ? 9.239 -0.703 -18.573 1.00 96.69 179 ILE A O 1
ATOM 1522 N N . GLU A 1 180 ? 10.295 -1.008 -16.616 1.00 94.56 180 GLU A N 1
ATOM 1523 C CA . GLU A 1 180 ? 10.777 -2.362 -16.900 1.00 94.56 180 GLU A CA 1
ATOM 1524 C C . GLU A 1 180 ? 9.630 -3.291 -17.318 1.00 94.56 180 GLU A C 1
ATOM 1526 O O . GLU A 1 180 ? 9.744 -4.051 -18.280 1.00 94.56 180 GLU A O 1
ATOM 1531 N N . HIS A 1 181 ? 8.508 -3.215 -16.600 1.00 93.31 181 HIS A N 1
ATOM 1532 C CA . HIS A 1 181 ? 7.326 -4.020 -16.876 1.00 93.31 181 HIS A CA 1
ATOM 1533 C C . HIS A 1 181 ? 6.646 -3.631 -18.197 1.00 93.31 181 HIS A C 1
ATOM 1535 O O . HIS A 1 181 ? 6.263 -4.510 -18.968 1.00 93.31 181 HIS A O 1
ATOM 1541 N N . GLN A 1 182 ? 6.545 -2.333 -18.501 1.00 95.06 182 GLN A N 1
ATOM 1542 C CA . GLN A 1 182 ? 5.992 -1.847 -19.771 1.00 95.06 182 GLN A CA 1
ATOM 1543 C C . GLN A 1 182 ? 6.876 -2.219 -20.971 1.00 95.06 182 GLN A C 1
ATOM 1545 O O . GLN A 1 182 ? 6.348 -2.674 -21.982 1.00 95.06 182 GLN A O 1
ATOM 1550 N N . LEU A 1 183 ? 8.203 -2.087 -20.859 1.00 95.38 183 LEU A N 1
ATOM 1551 C CA . LEU A 1 183 ? 9.139 -2.461 -21.926 1.00 95.38 183 LEU A CA 1
ATOM 1552 C C . LEU A 1 183 ? 9.098 -3.962 -22.218 1.00 95.38 183 LEU A C 1
ATOM 1554 O O . LEU A 1 183 ? 9.040 -4.358 -23.379 1.00 95.38 183 LEU A O 1
ATOM 1558 N N . LYS A 1 184 ? 9.032 -4.798 -21.173 1.00 92.69 184 LYS A N 1
ATOM 1559 C CA . LYS A 1 184 ? 8.827 -6.247 -21.326 1.00 92.69 184 LYS A CA 1
ATOM 1560 C C . LYS A 1 184 ? 7.521 -6.566 -22.048 1.00 92.69 184 LYS A C 1
ATOM 1562 O O . LYS A 1 184 ? 7.514 -7.399 -22.945 1.00 92.69 184 LYS A O 1
ATOM 1567 N N . ALA A 1 185 ? 6.426 -5.897 -21.685 1.00 90.88 185 ALA A N 1
ATOM 1568 C CA . ALA A 1 185 ? 5.134 -6.089 -22.343 1.00 90.88 185 ALA A CA 1
ATOM 1569 C C . ALA A 1 185 ? 5.138 -5.628 -23.813 1.00 90.88 185 ALA A C 1
ATOM 1571 O O . ALA A 1 185 ? 4.431 -6.206 -24.634 1.00 90.88 185 ALA A O 1
ATOM 1572 N N . ALA A 1 186 ? 5.943 -4.616 -24.145 1.00 93.62 186 ALA A N 1
ATOM 1573 C CA . ALA A 1 186 ? 6.146 -4.121 -25.505 1.00 93.62 186 ALA A CA 1
ATOM 1574 C C . ALA A 1 186 ? 7.231 -4.888 -26.289 1.00 93.62 186 ALA A C 1
ATOM 1576 O O . ALA A 1 186 ? 7.499 -4.543 -27.436 1.00 93.62 186 ALA A O 1
ATOM 1577 N N . ASN A 1 187 ? 7.844 -5.918 -25.690 1.00 95.00 187 ASN A N 1
ATOM 1578 C CA . ASN A 1 187 ? 8.945 -6.693 -26.265 1.00 95.00 187 ASN A CA 1
ATOM 1579 C C . ASN A 1 187 ? 10.143 -5.830 -26.716 1.00 95.00 187 ASN A C 1
ATOM 1581 O O . ASN A 1 187 ? 10.739 -6.075 -27.763 1.00 95.00 187 ASN A O 1
ATOM 1585 N N . VAL A 1 188 ? 10.474 -4.800 -25.930 1.00 96.00 188 VAL A N 1
ATOM 1586 C CA . VAL A 1 188 ? 11.639 -3.937 -26.157 1.00 96.00 188 VAL A CA 1
ATOM 1587 C C . VAL A 1 188 ? 12.805 -4.453 -25.323 1.00 96.00 188 VAL A C 1
ATOM 1589 O O . VAL A 1 188 ? 12.703 -4.556 -24.098 1.00 96.00 188 VAL A O 1
ATOM 1592 N N . ASP A 1 189 ? 13.926 -4.740 -25.979 1.00 96.25 189 ASP A N 1
ATOM 1593 C CA . ASP A 1 189 ? 15.142 -5.188 -25.309 1.00 96.25 189 ASP A CA 1
ATOM 1594 C C . ASP A 1 189 ? 15.795 -4.056 -24.514 1.00 96.25 189 ASP A C 1
ATOM 1596 O O . ASP A 1 189 ? 15.907 -2.915 -24.970 1.00 96.25 189 ASP A O 1
ATOM 1600 N N . PHE A 1 190 ? 16.277 -4.374 -23.315 1.00 95.75 190 PHE A N 1
ATOM 1601 C CA . PHE A 1 190 ? 17.044 -3.443 -22.495 1.00 95.75 190 PHE A CA 1
ATOM 1602 C C . PHE A 1 190 ? 18.019 -4.171 -21.570 1.00 95.75 190 PHE A C 1
ATOM 1604 O O . PHE A 1 190 ? 17.842 -5.337 -21.211 1.00 95.75 190 PHE A O 1
ATOM 1611 N N . ARG A 1 191 ? 19.039 -3.443 -21.116 1.00 94.44 191 ARG A N 1
ATOM 1612 C CA . ARG A 1 191 ? 19.974 -3.867 -20.075 1.00 94.44 191 ARG A CA 1
ATOM 1613 C C . ARG A 1 191 ? 19.920 -2.880 -18.921 1.00 94.44 191 ARG A C 1
ATOM 1615 O O . ARG A 1 191 ? 20.132 -1.686 -19.119 1.00 94.44 191 ARG A O 1
ATOM 1622 N N . LYS A 1 192 ? 19.691 -3.390 -17.712 1.00 92.00 192 LYS A N 1
ATOM 1623 C CA . LYS A 1 192 ? 19.621 -2.594 -16.483 1.00 92.00 192 LYS A CA 1
ATOM 1624 C C . LYS A 1 192 ? 20.745 -2.975 -15.521 1.00 92.00 192 LYS A C 1
ATOM 1626 O O . LYS A 1 192 ? 21.105 -4.148 -15.432 1.00 92.00 192 LYS A O 1
ATOM 1631 N N . HIS A 1 193 ? 21.261 -1.998 -14.784 1.00 88.94 193 HIS A N 1
ATOM 1632 C CA . HIS A 1 193 ? 22.091 -2.211 -13.605 1.00 88.94 193 HIS A CA 1
ATOM 1633 C C . HIS A 1 193 ? 21.461 -1.473 -12.422 1.00 88.94 193 HIS A C 1
ATOM 1635 O O . HIS A 1 193 ? 21.434 -0.244 -12.387 1.00 88.94 193 HIS A O 1
ATOM 1641 N N . ASP A 1 194 ? 20.939 -2.237 -11.463 1.00 86.25 194 ASP A N 1
ATOM 1642 C CA . ASP A 1 194 ? 20.076 -1.728 -10.391 1.00 86.25 194 ASP A CA 1
ATOM 1643 C C . ASP A 1 194 ? 18.865 -0.952 -10.947 1.00 86.25 194 ASP A C 1
ATOM 1645 O O . ASP A 1 194 ? 18.067 -1.556 -11.658 1.00 86.25 194 ASP A O 1
ATOM 1649 N N . ASN A 1 195 ? 18.717 0.352 -10.700 1.00 86.88 195 ASN A N 1
ATOM 1650 C CA . ASN A 1 195 ? 17.653 1.158 -11.316 1.00 86.88 195 ASN A CA 1
ATOM 1651 C C . ASN A 1 195 ? 18.037 1.745 -12.683 1.00 86.88 195 ASN A C 1
ATOM 1653 O O . ASN A 1 195 ? 17.150 2.112 -13.445 1.00 86.88 195 ASN A O 1
ATOM 1657 N N . ALA A 1 196 ? 19.323 1.801 -13.034 1.00 89.06 196 ALA A N 1
ATOM 1658 C CA . ALA A 1 196 ? 19.775 2.497 -14.234 1.00 89.06 196 ALA A CA 1
ATOM 1659 C C . ALA A 1 196 ? 19.634 1.635 -15.499 1.00 89.06 196 ALA A C 1
ATOM 1661 O O . ALA A 1 196 ? 20.215 0.549 -15.592 1.00 89.06 196 ALA A O 1
ATOM 1662 N N . PHE A 1 197 ? 18.907 2.135 -16.501 1.00 93.25 197 PHE A N 1
ATOM 1663 C CA . PHE A 1 197 ? 18.923 1.583 -17.857 1.00 93.25 197 PHE A CA 1
ATOM 1664 C C . PHE A 1 197 ? 20.244 1.952 -18.548 1.00 93.25 197 PHE A C 1
ATOM 1666 O O . PHE A 1 197 ? 20.525 3.123 -18.763 1.00 93.25 197 PHE A O 1
ATOM 1673 N N . LEU A 1 198 ? 21.057 0.945 -18.880 1.00 92.06 198 LEU A N 1
ATOM 1674 C CA . LEU A 1 198 ? 22.379 1.104 -19.505 1.00 92.06 198 LEU A CA 1
ATOM 1675 C C . LEU A 1 198 ? 22.354 0.949 -21.031 1.00 92.06 198 LEU A C 1
ATOM 1677 O O . LEU A 1 198 ? 23.307 1.315 -21.709 1.00 92.06 198 LEU A O 1
ATOM 1681 N N . ALA A 1 199 ? 21.325 0.292 -21.558 1.00 93.12 199 ALA A N 1
ATOM 1682 C CA . ALA A 1 199 ? 21.088 0.096 -22.984 1.00 93.12 199 ALA A CA 1
ATOM 1683 C C . ALA A 1 199 ? 19.602 -0.198 -23.184 1.00 93.12 199 ALA A C 1
ATOM 1685 O O . ALA A 1 199 ? 19.027 -0.943 -22.389 1.00 93.12 199 ALA A O 1
ATOM 1686 N N . VAL A 1 200 ? 19.002 0.357 -24.233 1.00 95.12 200 VAL A N 1
ATOM 1687 C CA . VAL A 1 200 ? 17.616 0.090 -24.636 1.00 95.12 200 VAL A CA 1
ATOM 1688 C C . VAL A 1 200 ? 17.557 0.054 -26.161 1.00 95.12 200 VAL A C 1
ATOM 1690 O O . VAL A 1 200 ? 18.209 0.868 -26.810 1.00 95.12 200 VAL A O 1
ATOM 1693 N N . GLY A 1 201 ? 16.810 -0.896 -26.727 1.00 94.69 201 GLY A N 1
ATOM 1694 C CA . GLY A 1 201 ? 16.644 -1.041 -28.177 1.00 94.69 201 GLY A CA 1
ATOM 1695 C C . GLY A 1 201 ? 15.836 0.091 -28.819 1.00 94.69 201 GLY A C 1
ATOM 1696 O O . GLY A 1 201 ? 16.031 0.391 -29.991 1.00 94.69 201 GLY A O 1
ATOM 1697 N N . ASP A 1 202 ? 14.973 0.746 -28.039 1.00 95.75 202 ASP A N 1
ATOM 1698 C CA . ASP A 1 202 ? 14.200 1.921 -28.439 1.00 95.75 202 ASP A CA 1
ATOM 1699 C C . ASP A 1 202 ? 14.100 2.927 -27.274 1.00 95.75 202 ASP A C 1
ATOM 1701 O O . ASP A 1 202 ? 13.407 2.712 -26.275 1.00 95.75 202 ASP A O 1
ATOM 1705 N N . VAL A 1 203 ? 14.814 4.047 -27.408 1.00 94.56 203 VAL A N 1
ATOM 1706 C CA . VAL A 1 203 ? 14.847 5.131 -26.412 1.00 94.56 203 VAL A CA 1
ATOM 1707 C C . VAL A 1 203 ? 13.519 5.893 -26.357 1.00 94.56 203 VAL A C 1
ATOM 1709 O O . VAL A 1 203 ? 13.107 6.335 -25.284 1.00 94.56 203 VAL A O 1
ATOM 1712 N N . ALA A 1 204 ? 12.809 6.026 -27.480 1.00 95.75 204 ALA A N 1
ATOM 1713 C CA . ALA A 1 204 ? 11.504 6.679 -27.491 1.00 95.75 204 ALA A CA 1
ATOM 1714 C C . ALA A 1 204 ? 10.472 5.823 -26.743 1.00 95.75 204 ALA A C 1
ATOM 1716 O O . ALA A 1 204 ? 9.693 6.352 -25.949 1.00 95.75 204 ALA A O 1
ATOM 1717 N N . ALA A 1 205 ? 10.524 4.498 -26.912 1.00 96.50 205 ALA A N 1
ATOM 1718 C CA . ALA A 1 205 ? 9.697 3.569 -26.145 1.00 96.50 205 ALA A CA 1
ATOM 1719 C C . ALA A 1 205 ? 10.000 3.611 -24.636 1.00 96.50 205 ALA A C 1
ATOM 1721 O O . ALA A 1 205 ? 9.072 3.511 -23.833 1.00 96.50 205 ALA A O 1
ATOM 1722 N N . LEU A 1 206 ? 11.265 3.803 -24.236 1.00 96.56 206 LEU A N 1
ATOM 1723 C CA . LEU A 1 206 ? 11.653 3.992 -22.830 1.00 96.56 206 LEU A CA 1
ATOM 1724 C C . LEU A 1 206 ? 10.954 5.203 -22.205 1.00 96.56 206 LEU A C 1
ATOM 1726 O O . LEU A 1 206 ? 10.330 5.073 -21.149 1.00 96.56 206 LEU A O 1
ATOM 1730 N N . GLN A 1 207 ? 11.038 6.365 -22.857 1.00 96.81 207 GLN A N 1
ATOM 1731 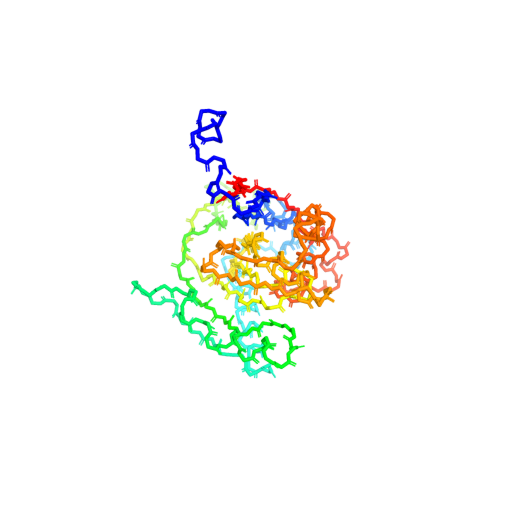C CA . GLN A 1 207 ? 10.410 7.580 -22.341 1.00 96.81 207 GLN A CA 1
ATOM 1732 C C . GLN A 1 207 ? 8.880 7.473 -22.375 1.00 96.81 207 GLN A C 1
ATOM 1734 O O . GLN A 1 207 ? 8.225 7.763 -21.377 1.00 96.81 207 GLN A O 1
ATOM 1739 N N . ALA A 1 208 ? 8.302 6.942 -23.456 1.00 97.06 208 ALA A N 1
ATOM 1740 C CA . ALA A 1 208 ? 6.859 6.722 -23.551 1.00 97.06 208 ALA A CA 1
ATOM 1741 C C . ALA A 1 208 ? 6.336 5.764 -22.463 1.00 97.06 208 ALA A C 1
ATOM 1743 O O . ALA A 1 208 ? 5.249 5.966 -21.917 1.00 97.06 208 ALA A O 1
ATOM 1744 N N . ALA A 1 209 ? 7.108 4.730 -22.113 1.00 96.69 209 ALA A N 1
ATOM 1745 C CA . ALA A 1 209 ? 6.789 3.836 -21.005 1.00 96.69 209 ALA A CA 1
ATOM 1746 C C . ALA A 1 209 ? 6.800 4.570 -19.657 1.00 96.69 209 ALA A C 1
ATOM 1748 O O . ALA A 1 209 ? 5.920 4.319 -18.835 1.00 96.69 209 ALA A O 1
ATOM 1749 N N . ALA A 1 210 ? 7.748 5.484 -19.435 1.00 96.44 210 ALA A N 1
ATOM 1750 C CA . ALA A 1 210 ? 7.793 6.316 -18.235 1.00 96.44 210 ALA A CA 1
ATOM 1751 C C . ALA A 1 210 ? 6.594 7.275 -18.151 1.00 96.44 210 ALA A C 1
ATOM 1753 O O . ALA A 1 210 ? 5.921 7.333 -17.119 1.00 96.44 210 ALA A O 1
ATOM 1754 N N . ASP A 1 211 ? 6.281 7.961 -19.252 1.00 96.69 211 ASP A N 1
ATOM 1755 C CA . ASP A 1 211 ? 5.211 8.964 -19.335 1.00 96.69 211 ASP A CA 1
ATOM 1756 C C . ASP A 1 211 ? 3.810 8.357 -19.187 1.00 96.69 211 ASP A C 1
ATOM 1758 O O . ASP A 1 211 ? 2.855 9.032 -18.802 1.00 96.69 211 ASP A O 1
ATOM 1762 N N . LYS A 1 212 ? 3.677 7.051 -19.439 1.00 96.38 212 LYS A N 1
ATOM 1763 C CA . LYS A 1 212 ? 2.423 6.314 -19.263 1.00 96.38 212 LYS A CA 1
ATOM 1764 C C . LYS A 1 212 ? 1.996 6.193 -17.798 1.00 96.38 212 LYS A C 1
ATOM 1766 O O . LYS A 1 212 ? 0.834 5.880 -17.541 1.00 96.38 212 LYS A O 1
ATOM 1771 N N . LEU A 1 213 ? 2.896 6.387 -16.829 1.00 96.50 213 LEU A N 1
ATOM 1772 C CA . LEU A 1 213 ? 2.551 6.261 -15.414 1.00 96.50 213 LEU A CA 1
ATOM 1773 C C . LEU A 1 213 ? 1.616 7.399 -14.987 1.00 96.50 213 LEU A C 1
ATOM 1775 O O . LEU A 1 213 ? 2.053 8.522 -14.752 1.00 96.50 213 LEU A O 1
ATOM 1779 N N . SER A 1 214 ? 0.328 7.088 -14.835 1.00 95.94 214 SER A N 1
ATOM 1780 C CA . SER A 1 214 ? -0.699 8.087 -14.532 1.00 95.94 214 SER A CA 1
ATOM 1781 C C . SER A 1 214 ? -1.380 7.868 -13.171 1.00 95.94 214 SER A C 1
ATOM 1783 O O . SER A 1 214 ? -1.458 6.732 -12.676 1.00 95.94 214 SER A O 1
ATOM 1785 N N . PRO A 1 215 ? -1.936 8.929 -12.551 1.00 95.31 215 PRO A N 1
ATOM 1786 C CA . PRO A 1 215 ? -2.721 8.815 -11.322 1.00 95.31 215 PRO A CA 1
ATOM 1787 C C . PRO A 1 215 ? -3.916 7.859 -11.437 1.00 95.31 215 PRO A C 1
ATOM 1789 O O . PRO A 1 215 ? -4.271 7.202 -10.457 1.00 95.31 215 PRO A O 1
ATOM 1792 N N . GLU A 1 216 ? -4.537 7.756 -12.612 1.00 96.94 216 GLU A N 1
ATOM 1793 C CA . GLU A 1 216 ? -5.689 6.887 -12.881 1.00 96.94 216 GLU A CA 1
ATOM 1794 C C . GLU A 1 216 ? -5.283 5.413 -12.834 1.00 96.94 216 GLU A C 1
ATOM 1796 O O . GLU A 1 216 ? -5.961 4.606 -12.190 1.00 96.94 216 GLU A O 1
ATOM 1801 N N . ILE A 1 217 ? -4.148 5.070 -13.459 1.00 96.50 217 ILE A N 1
ATOM 1802 C CA . ILE A 1 217 ? -3.573 3.720 -13.413 1.00 96.50 217 ILE A CA 1
ATOM 1803 C C . ILE A 1 217 ? -3.249 3.349 -11.971 1.00 96.50 217 ILE A C 1
ATOM 1805 O O . ILE A 1 217 ? -3.673 2.293 -11.495 1.00 96.50 217 ILE A O 1
ATOM 1809 N N . ILE A 1 218 ? -2.543 4.237 -11.263 1.00 97.25 218 ILE A N 1
ATOM 1810 C CA . ILE A 1 218 ? -2.162 4.014 -9.869 1.00 97.25 218 ILE A CA 1
ATOM 1811 C C . ILE A 1 218 ? -3.416 3.790 -9.023 1.00 97.25 218 ILE A C 1
ATOM 1813 O O . ILE A 1 218 ? -3.541 2.750 -8.379 1.00 97.25 218 ILE A O 1
ATOM 1817 N N . ARG A 1 219 ? -4.384 4.714 -9.063 1.00 97.12 219 ARG A N 1
ATOM 1818 C CA . ARG A 1 219 ? -5.623 4.630 -8.277 1.00 97.12 219 ARG A CA 1
ATOM 1819 C C . ARG A 1 219 ? -6.362 3.319 -8.520 1.00 97.12 219 ARG A C 1
ATOM 1821 O O . ARG A 1 219 ? -6.737 2.666 -7.549 1.00 97.12 219 ARG A O 1
ATOM 1828 N N . LYS A 1 220 ? -6.523 2.911 -9.782 1.00 97.31 220 LYS A N 1
ATOM 1829 C CA . LYS A 1 220 ? -7.203 1.661 -10.143 1.00 97.31 220 LYS A CA 1
ATOM 1830 C C . LYS A 1 220 ? -6.547 0.447 -9.478 1.00 97.31 220 LYS A C 1
ATOM 1832 O O . LYS A 1 220 ? -7.251 -0.375 -8.892 1.00 97.31 220 LYS A O 1
ATOM 1837 N N . GLN A 1 221 ? -5.216 0.352 -9.525 1.00 97.56 221 GLN A N 1
ATOM 1838 C CA . GLN A 1 221 ? -4.497 -0.759 -8.892 1.00 97.56 221 GLN A CA 1
ATOM 1839 C C . GLN A 1 221 ? -4.534 -0.681 -7.364 1.00 97.56 221 GLN A C 1
ATOM 1841 O O . GLN A 1 221 ? -4.730 -1.699 -6.699 1.00 97.56 221 GLN A O 1
ATOM 1846 N N . LEU A 1 222 ? -4.411 0.515 -6.780 1.00 97.50 222 LEU A N 1
ATOM 1847 C CA . LEU A 1 222 ? -4.505 0.678 -5.328 1.00 97.50 222 LEU A CA 1
ATOM 1848 C C . LEU A 1 222 ? -5.890 0.292 -4.799 1.00 97.50 222 LEU A C 1
ATOM 1850 O O . LEU A 1 222 ? -5.979 -0.367 -3.761 1.00 97.50 222 LEU A O 1
ATOM 1854 N N . ASP A 1 223 ? -6.960 0.654 -5.509 1.00 96.62 223 ASP A N 1
ATOM 1855 C CA . ASP A 1 223 ? -8.331 0.278 -5.160 1.00 96.62 223 ASP A CA 1
ATOM 1856 C C . ASP A 1 223 ? -8.526 -1.239 -5.232 1.00 96.62 223 ASP A C 1
ATOM 1858 O O . ASP A 1 223 ? -9.063 -1.831 -4.289 1.00 96.62 223 ASP A O 1
ATOM 1862 N N . TYR A 1 224 ? -8.012 -1.882 -6.286 1.00 97.50 224 TYR A N 1
ATOM 1863 C CA . TYR A 1 224 ? -8.029 -3.337 -6.425 1.00 97.50 224 TYR A CA 1
ATOM 1864 C C . TYR A 1 224 ? -7.308 -4.032 -5.262 1.00 97.50 224 TYR A C 1
ATOM 1866 O O . TYR A 1 224 ? -7.921 -4.807 -4.522 1.00 97.50 224 TYR A O 1
ATOM 1874 N N . TRP A 1 225 ? -6.033 -3.715 -5.021 1.00 97.94 225 TRP A N 1
ATOM 1875 C CA . TRP A 1 225 ? -5.261 -4.372 -3.963 1.00 97.94 225 TRP A CA 1
ATOM 1876 C C . TRP A 1 225 ? -5.790 -4.065 -2.570 1.00 97.94 225 TRP A C 1
ATOM 1878 O O . TRP A 1 225 ? -5.783 -4.932 -1.699 1.00 97.94 225 TRP A O 1
ATOM 1888 N N . THR A 1 226 ? -6.331 -2.870 -2.350 1.00 96.12 226 THR A N 1
ATOM 1889 C CA . THR A 1 226 ? -7.015 -2.540 -1.097 1.00 96.12 226 THR A CA 1
ATOM 1890 C C . THR A 1 226 ? -8.251 -3.382 -0.876 1.00 96.12 226 THR A C 1
ATOM 1892 O O . THR A 1 226 ? -8.491 -3.828 0.246 1.00 96.12 226 THR A O 1
ATOM 1895 N N . PHE A 1 227 ? -9.049 -3.590 -1.916 1.00 95.12 227 PHE A N 1
ATOM 1896 C CA . PHE A 1 227 ? -10.226 -4.432 -1.825 1.00 95.12 227 PHE A CA 1
ATOM 1897 C C . PHE A 1 227 ? -9.838 -5.888 -1.526 1.00 95.12 227 PHE A C 1
ATOM 1899 O O . PHE A 1 227 ? -10.412 -6.519 -0.631 1.00 95.12 227 PHE A O 1
ATOM 1906 N N . VAL A 1 228 ? -8.810 -6.395 -2.214 1.00 96.69 228 VAL A N 1
ATOM 1907 C CA . VAL A 1 228 ? -8.322 -7.771 -2.062 1.00 96.69 228 VAL A CA 1
ATOM 1908 C C . VAL A 1 228 ? -7.656 -7.992 -0.706 1.00 96.69 228 VAL A C 1
ATOM 1910 O O . VAL A 1 228 ? -7.985 -8.969 -0.041 1.00 96.69 228 VAL A O 1
ATOM 1913 N N . LEU A 1 229 ? -6.791 -7.086 -0.250 1.00 97.81 229 LEU A N 1
ATOM 1914 C CA . LEU A 1 229 ? -5.894 -7.299 0.896 1.00 97.81 229 LEU A CA 1
ATOM 1915 C C . LEU A 1 229 ? -6.277 -6.526 2.156 1.00 97.81 229 LEU A C 1
ATOM 1917 O O . LEU A 1 229 ? -5.809 -6.857 3.237 1.00 97.81 229 LEU A O 1
ATOM 1921 N N . GLY A 1 230 ? -7.125 -5.505 2.047 1.00 96.31 230 GLY A N 1
ATOM 1922 C CA . GLY A 1 230 ? -7.558 -4.702 3.185 1.00 96.31 230 GLY A CA 1
ATOM 1923 C C . GLY A 1 230 ? -8.535 -5.425 4.123 1.00 96.31 230 GLY A C 1
ATOM 1924 O O . GLY A 1 230 ? -9.051 -6.501 3.787 1.00 96.31 230 GLY A O 1
ATOM 1925 N N . PRO A 1 231 ? -8.830 -4.813 5.289 1.00 95.50 231 PRO A N 1
ATOM 1926 C CA . PRO A 1 231 ? -9.791 -5.340 6.256 1.00 95.50 231 PRO A CA 1
ATOM 1927 C C . PRO A 1 231 ? -11.165 -5.558 5.622 1.00 95.50 231 PRO A C 1
ATOM 1929 O O . PRO A 1 231 ? -11.611 -4.787 4.769 1.00 95.50 231 PRO A O 1
ATOM 1932 N N . LYS A 1 232 ? -11.840 -6.629 6.048 1.00 93.75 232 LYS A N 1
ATOM 1933 C CA . LYS A 1 232 ? -13.138 -7.020 5.495 1.00 93.75 232 LYS A CA 1
ATOM 1934 C C . LYS A 1 232 ? -14.275 -6.398 6.285 1.00 93.75 232 LYS A C 1
ATOM 1936 O O . LYS A 1 232 ? -14.314 -6.474 7.512 1.00 93.75 232 LYS A O 1
ATOM 1941 N N . PHE A 1 233 ? -15.209 -5.826 5.537 1.00 93.25 233 PHE A N 1
ATOM 1942 C CA . PHE A 1 233 ? -16.403 -5.181 6.056 1.00 93.25 233 PHE A CA 1
ATOM 1943 C C . PHE A 1 233 ? -17.651 -5.841 5.477 1.00 93.25 233 PHE A C 1
ATOM 1945 O O . PHE A 1 233 ? -17.699 -6.200 4.291 1.00 93.25 233 PHE A O 1
ATOM 1952 N N . SER A 1 234 ? -18.671 -6.002 6.315 1.00 92.50 234 SER A N 1
ATOM 1953 C CA . SER A 1 234 ? -19.932 -6.622 5.912 1.00 92.50 234 SER A CA 1
ATOM 1954 C C . SER A 1 234 ? -20.652 -5.780 4.842 1.00 92.50 234 SER A C 1
ATOM 1956 O O . SER A 1 234 ? -20.390 -4.581 4.702 1.00 92.50 234 SER A O 1
ATOM 1958 N N . PRO A 1 235 ? -21.572 -6.368 4.056 1.00 91.81 235 PRO A N 1
ATOM 1959 C CA . PRO A 1 235 ? -22.398 -5.595 3.128 1.00 91.81 235 PRO A CA 1
ATOM 1960 C C . PRO A 1 235 ? -23.192 -4.476 3.820 1.00 91.81 235 PRO A C 1
ATOM 1962 O O . PRO A 1 235 ? -23.320 -3.393 3.256 1.00 91.81 235 PRO A O 1
ATOM 1965 N N . LYS A 1 236 ? -23.671 -4.706 5.054 1.00 92.50 236 LYS A N 1
ATOM 1966 C CA . LYS A 1 236 ? -24.348 -3.688 5.876 1.00 92.50 236 LYS A CA 1
ATOM 1967 C C . LYS A 1 236 ? -23.425 -2.497 6.143 1.00 92.50 236 LYS A C 1
ATOM 1969 O O . LYS A 1 236 ? -23.793 -1.359 5.870 1.00 92.50 236 LYS A O 1
ATOM 1974 N N . GLU A 1 237 ? -22.208 -2.771 6.607 1.00 93.56 237 GLU A N 1
ATOM 1975 C CA . GLU A 1 237 ? -21.205 -1.746 6.918 1.00 93.56 237 GLU A CA 1
ATOM 1976 C C . GLU A 1 237 ? -20.843 -0.906 5.692 1.00 93.56 237 GLU A C 1
ATOM 1978 O O . GLU A 1 237 ? -20.815 0.320 5.767 1.00 93.56 237 GLU A O 1
ATOM 1983 N N . ARG A 1 238 ? -20.625 -1.557 4.544 1.00 91.25 238 ARG A N 1
ATOM 1984 C CA . ARG A 1 238 ? -20.271 -0.881 3.287 1.00 91.25 238 ARG A CA 1
ATOM 1985 C C . ARG A 1 238 ? -21.393 -0.017 2.711 1.00 91.25 238 ARG A C 1
ATOM 1987 O O . ARG A 1 238 ? -21.092 0.934 2.000 1.00 91.25 238 ARG A O 1
ATOM 1994 N N . LYS A 1 239 ? -22.660 -0.336 2.999 1.00 91.06 239 LYS A N 1
ATOM 1995 C CA . LYS A 1 239 ? -23.813 0.479 2.582 1.00 91.06 239 LYS A CA 1
ATOM 1996 C C . LYS A 1 239 ? -23.997 1.725 3.449 1.00 91.06 239 LYS A C 1
ATOM 1998 O O . LYS A 1 239 ? -24.423 2.749 2.934 1.00 91.06 239 LYS A O 1
ATOM 2003 N N . GLN A 1 240 ? -23.701 1.634 4.745 1.00 91.56 240 GLN A N 1
ATOM 2004 C CA . GLN A 1 240 ? -23.961 2.718 5.700 1.00 91.56 240 GLN A CA 1
ATOM 2005 C C . GLN A 1 240 ? -22.778 3.679 5.860 1.00 91.56 240 GLN A C 1
ATOM 2007 O O . GLN A 1 240 ? -22.974 4.845 6.184 1.00 91.56 240 GLN A O 1
ATOM 2012 N N . VAL A 1 241 ? -21.549 3.215 5.615 1.00 90.19 241 VAL A N 1
ATOM 2013 C CA . VAL A 1 241 ? -20.334 4.018 5.795 1.00 90.19 241 VAL A CA 1
ATOM 2014 C C . VAL A 1 241 ? -19.468 3.960 4.547 1.00 90.19 241 VAL A C 1
ATOM 2016 O O . VAL A 1 241 ? -19.217 2.894 3.984 1.00 90.19 241 VAL A O 1
ATOM 2019 N N . LYS A 1 242 ? -18.927 5.116 4.147 1.00 87.31 242 LYS A N 1
ATOM 2020 C CA . LYS A 1 242 ? -17.933 5.207 3.073 1.00 87.31 242 LYS A CA 1
ATOM 2021 C C . LYS A 1 242 ? -16.608 4.576 3.517 1.00 87.31 242 LYS A C 1
ATOM 2023 O O . LYS A 1 242 ? -15.738 5.239 4.089 1.00 87.31 242 LYS A O 1
ATOM 2028 N N . LEU A 1 243 ? -16.474 3.282 3.234 1.00 88.31 243 LEU A N 1
ATOM 2029 C CA . LEU A 1 243 ? -15.305 2.443 3.528 1.00 88.31 243 LEU A CA 1
ATOM 2030 C C . LEU A 1 243 ? -14.359 2.302 2.320 1.00 88.31 243 LEU A C 1
ATOM 2032 O O . LEU A 1 243 ? -13.577 1.358 2.240 1.00 88.31 243 LEU A O 1
ATOM 2036 N N . SER A 1 244 ? -14.417 3.250 1.383 1.00 88.44 244 SER A N 1
ATOM 2037 C CA . SER A 1 244 ? -13.406 3.429 0.339 1.00 88.44 244 SER A CA 1
ATOM 2038 C C . SER A 1 244 ? -12.192 4.178 0.892 1.00 88.44 244 SER A C 1
ATOM 2040 O O . SER A 1 244 ? -12.307 4.931 1.866 1.00 88.44 244 SER A O 1
ATOM 2042 N N . ARG A 1 245 ? -11.033 4.032 0.244 1.00 93.44 245 ARG A N 1
ATOM 2043 C CA . ARG A 1 245 ? -9.852 4.818 0.603 1.00 93.44 245 ARG A CA 1
ATOM 2044 C C . ARG A 1 245 ? -9.794 6.133 -0.158 1.00 93.44 245 ARG A C 1
ATOM 2046 O O . ARG A 1 245 ? -10.069 6.192 -1.351 1.00 93.44 245 ARG A O 1
ATOM 2053 N N . THR A 1 246 ? -9.382 7.177 0.548 1.00 94.62 246 THR A N 1
ATOM 2054 C CA . THR A 1 246 ? -8.850 8.392 -0.070 1.00 94.62 246 THR A CA 1
ATOM 2055 C C . THR A 1 246 ? -7.334 8.307 -0.054 1.00 94.62 246 THR A C 1
ATOM 2057 O O . THR A 1 246 ? -6.750 7.944 0.971 1.00 94.62 246 THR A O 1
ATOM 2060 N N . TYR A 1 247 ? -6.715 8.638 -1.184 1.00 96.69 247 TYR A N 1
ATOM 2061 C CA . TYR A 1 247 ? -5.271 8.579 -1.362 1.00 96.69 247 TYR A CA 1
ATOM 2062 C C . TYR A 1 247 ? -4.641 9.965 -1.257 1.00 96.69 247 TYR A C 1
ATOM 2064 O O . TYR A 1 247 ? -5.199 10.935 -1.765 1.00 96.69 247 TYR A O 1
ATOM 2072 N N . ALA A 1 248 ? -3.478 10.033 -0.620 1.00 96.44 248 ALA A N 1
ATOM 2073 C CA . ALA A 1 248 ? -2.636 11.219 -0.557 1.00 96.44 248 ALA A CA 1
ATOM 2074 C C . ALA A 1 248 ? -1.186 10.820 -0.840 1.00 96.44 248 ALA A C 1
ATOM 2076 O O . ALA A 1 248 ? -0.684 9.859 -0.253 1.00 96.44 248 ALA A O 1
ATOM 2077 N N . ILE A 1 249 ? -0.519 11.548 -1.735 1.00 96.00 249 ILE A N 1
ATOM 2078 C CA . ILE A 1 249 ? 0.910 11.363 -2.000 1.00 96.00 249 ILE A CA 1
ATOM 2079 C C . ILE A 1 249 ? 1.675 11.907 -0.794 1.00 96.00 249 ILE A C 1
ATOM 2081 O O . ILE A 1 249 ? 1.495 13.059 -0.411 1.00 96.00 249 ILE A O 1
ATOM 2085 N N . SER A 1 250 ? 2.493 11.059 -0.177 1.00 95.19 250 SER A N 1
ATOM 2086 C CA . SER A 1 250 ? 3.361 11.437 0.941 1.00 95.19 250 SER A CA 1
ATOM 2087 C C . SER A 1 250 ? 4.764 11.805 0.478 1.00 95.19 250 SER A C 1
ATOM 2089 O O . SER A 1 250 ? 5.413 12.628 1.114 1.00 95.19 250 SER A O 1
ATOM 2091 N N . GLN A 1 251 ? 5.247 11.151 -0.573 1.00 96.00 251 GLN A N 1
ATOM 2092 C CA . GLN A 1 251 ? 6.565 11.370 -1.153 1.00 96.00 251 GLN A CA 1
ATOM 2093 C C . GLN A 1 251 ? 6.506 10.985 -2.626 1.00 96.00 251 GLN A C 1
ATOM 2095 O O . GLN A 1 251 ? 5.865 9.995 -2.989 1.00 96.00 251 GLN A O 1
ATOM 2100 N N . VAL A 1 252 ? 7.184 11.767 -3.454 1.00 95.44 252 VAL A N 1
ATOM 2101 C CA . VAL A 1 252 ? 7.432 11.461 -4.856 1.00 95.44 252 VAL A CA 1
ATOM 2102 C C . VAL A 1 252 ? 8.827 11.962 -5.208 1.00 95.44 252 VAL A C 1
ATOM 2104 O O . VAL A 1 252 ? 9.156 13.117 -4.949 1.00 95.44 252 VAL A O 1
ATOM 2107 N N . GLU A 1 253 ? 9.657 11.081 -5.753 1.00 95.44 253 GLU A N 1
ATOM 2108 C CA . GLU A 1 253 ? 10.973 11.428 -6.289 1.00 95.44 253 GLU A CA 1
ATOM 2109 C C . GLU A 1 253 ? 10.901 11.469 -7.811 1.00 95.44 253 GLU A C 1
ATOM 2111 O O . GLU A 1 253 ? 10.403 10.534 -8.438 1.00 95.44 253 GLU A O 1
ATOM 2116 N N . TYR A 1 254 ? 11.397 12.554 -8.400 1.00 93.88 254 TYR A N 1
ATOM 2117 C CA . TYR A 1 254 ? 11.557 12.680 -9.842 1.00 93.88 254 TYR A CA 1
ATOM 2118 C C . TYR A 1 254 ? 13.019 12.436 -10.206 1.00 93.88 254 TYR A C 1
ATOM 2120 O O . TYR A 1 254 ? 13.913 13.104 -9.685 1.00 93.88 254 TYR A O 1
ATOM 2128 N N . CYS A 1 255 ? 13.257 11.470 -11.085 1.00 91.94 255 CYS A N 1
ATOM 2129 C CA . CYS A 1 255 ? 14.581 11.087 -11.546 1.00 91.94 255 CYS A CA 1
ATOM 2130 C C . CYS A 1 255 ? 14.797 11.588 -12.969 1.00 91.94 255 CYS A C 1
ATOM 2132 O O . CYS A 1 255 ? 13.945 11.398 -13.834 1.00 91.94 255 CYS A O 1
ATOM 2134 N N . PHE A 1 256 ? 15.962 12.185 -13.199 1.00 89.75 256 PHE A N 1
ATOM 2135 C CA . PHE A 1 256 ? 16.465 12.532 -14.520 1.00 89.75 256 PHE A CA 1
ATOM 2136 C C . PHE A 1 256 ? 17.760 11.747 -14.734 1.00 89.75 256 PHE A C 1
ATOM 2138 O O . PHE A 1 256 ? 18.725 11.948 -13.997 1.00 89.75 256 PHE A O 1
ATOM 2145 N N . ASN A 1 257 ? 17.748 10.824 -15.689 1.00 87.44 257 ASN A N 1
ATOM 2146 C CA . ASN A 1 257 ? 18.794 9.832 -15.913 1.00 87.44 257 ASN A CA 1
ATOM 2147 C C . ASN A 1 257 ? 19.490 10.095 -17.252 1.00 87.44 257 ASN A C 1
ATOM 2149 O O . ASN A 1 257 ? 18.818 10.415 -18.232 1.00 87.44 257 ASN A O 1
ATOM 2153 N N . PHE A 1 258 ? 20.811 9.944 -17.281 1.00 81.50 258 PHE A N 1
ATOM 2154 C CA . PHE A 1 258 ? 21.691 10.209 -18.419 1.00 81.50 258 PHE A CA 1
ATOM 2155 C C . PHE A 1 258 ? 22.848 9.205 -18.455 1.00 81.50 258 PHE A C 1
ATOM 2157 O O . PHE A 1 258 ? 23.184 8.677 -17.368 1.00 81.50 258 PHE A O 1
#

Mean predicted aligned error: 4.68 Å

Secondary structure (DSSP, 8-state):
-HHHHHHHGGG----EEEEEEEEEEEEEGGGSSHHHHHHIIIIIT--SS--HHHHHHHHHHHHHHHHHHHHHTT--EEEPPTT--HHHHHHHHHHHHHHHT--EEEEEEEEEEEEEEEEEE--SS--SSTT--EEEEEEEEEEEEEEEEEETTTEEEEEEEESSTT--EEEEEEHHHHHHHHHHHTT--EEEETTEEEEES-HHHHHHHHHT--HHHHHHHHHHHHHHHSPP--HHHHHHS--PEEEEEEEEEEEEE-

Foldseek 3Di:
DVVCCVVCVVVDPDKAKFWFKWKKKWFQPCFNDQVSVVCLCCVLVVDLADDPVSQVVLLVQLVVVLVVVCVVVVAEEEEDDPPDPVCVVQVVQLVVCVVVVHWFFRYKYKYWDKDKAWDWADDPDDDPRNRDIDIDIDIDTAIKMWTFTQHLQQGTKIWIWTSTPPGMIMIIGGLLRNLVNQCVVVVWDFDDDPSDTPDTNDNVSSNVSRVPDDPVVVLVVVQVCCVVNPRDDDPSSVVPTRRGIDMDTPDIDMDMHD